Protein AF-A0A662Q4Y0-F1 (afdb_monomer_lite)

Structure (mmCIF, N/CA/C/O backbone):
data_AF-A0A662Q4Y0-F1
#
_entry.id   AF-A0A662Q4Y0-F1
#
loop_
_atom_site.group_PDB
_atom_site.id
_atom_site.type_symbol
_atom_site.label_atom_id
_atom_site.label_alt_id
_atom_site.label_comp_id
_atom_site.label_asym_id
_atom_site.label_entity_id
_atom_site.label_seq_id
_atom_site.pdbx_PDB_ins_code
_atom_site.Cartn_x
_atom_site.Cartn_y
_atom_site.Cartn_z
_atom_site.occupancy
_atom_site.B_iso_or_equiv
_atom_site.auth_seq_id
_atom_site.auth_comp_id
_atom_site.auth_asym_id
_atom_site.auth_atom_id
_atom_site.pdbx_PDB_model_num
ATOM 1 N N . MET A 1 1 ? 37.262 -2.215 -82.307 1.00 55.09 1 MET A N 1
ATOM 2 C CA . MET A 1 1 ? 38.470 -2.148 -81.457 1.00 55.09 1 MET A CA 1
ATOM 3 C C . MET A 1 1 ? 39.568 -1.369 -82.171 1.00 55.09 1 MET A C 1
ATOM 5 O O . MET A 1 1 ? 39.962 -0.341 -81.644 1.00 55.09 1 MET A O 1
ATOM 9 N N . GLU A 1 2 ? 39.926 -1.732 -83.408 1.00 60.62 2 GLU A N 1
ATOM 10 C CA . GLU A 1 2 ? 40.931 -1.011 -84.225 1.00 60.62 2 GLU A CA 1
ATOM 11 C C . GLU A 1 2 ? 40.629 0.486 -84.459 1.00 60.62 2 GLU A C 1
ATOM 13 O O . GLU A 1 2 ? 41.536 1.311 -84.485 1.00 60.62 2 GLU A O 1
ATOM 18 N N . GLU A 1 3 ? 39.354 0.879 -84.573 1.00 62.00 3 GLU A N 1
ATOM 19 C CA . GLU A 1 3 ? 38.948 2.287 -84.760 1.00 62.00 3 GLU A CA 1
ATOM 20 C C . GLU A 1 3 ? 39.256 3.203 -83.551 1.00 62.00 3 GLU A C 1
ATOM 22 O O . GLU A 1 3 ? 39.389 4.415 -83.734 1.00 62.00 3 GLU A O 1
ATOM 27 N N . LEU A 1 4 ? 39.361 2.657 -82.327 1.00 62.69 4 LEU A N 1
ATOM 28 C CA . LEU A 1 4 ? 39.691 3.427 -81.112 1.00 62.69 4 LEU A CA 1
ATOM 29 C C . LEU A 1 4 ? 41.205 3.608 -80.949 1.00 62.69 4 LEU A C 1
ATOM 31 O O . LEU A 1 4 ? 41.654 4.703 -80.611 1.00 62.69 4 LEU A O 1
ATOM 35 N N . GLU A 1 5 ? 41.977 2.560 -81.245 1.00 61.25 5 GLU A N 1
ATOM 36 C CA . GLU A 1 5 ? 43.444 2.599 -81.250 1.00 61.25 5 GLU A CA 1
ATOM 37 C C . GLU A 1 5 ? 43.961 3.541 -82.344 1.00 61.25 5 GLU A C 1
ATOM 39 O O . GLU A 1 5 ? 44.826 4.377 -82.090 1.00 61.25 5 GLU A O 1
ATOM 44 N N . ARG A 1 6 ? 43.348 3.516 -83.539 1.00 63.75 6 ARG A N 1
ATOM 45 C CA . ARG A 1 6 ? 43.714 4.397 -84.664 1.00 63.75 6 ARG A CA 1
ATOM 46 C C . ARG A 1 6 ? 43.511 5.887 -84.366 1.00 63.75 6 ARG A C 1
ATOM 48 O O . ARG A 1 6 ? 44.138 6.728 -85.004 1.00 63.75 6 ARG A O 1
ATOM 55 N N . LYS A 1 7 ? 42.628 6.231 -83.422 1.00 64.88 7 LYS A N 1
ATOM 56 C CA . LYS A 1 7 ? 42.346 7.622 -83.033 1.00 64.88 7 LYS A CA 1
ATOM 57 C C . LYS A 1 7 ? 43.223 8.122 -81.878 1.00 64.88 7 LYS A C 1
ATOM 59 O O . LYS A 1 7 ? 43.108 9.291 -81.532 1.00 64.88 7 LYS A O 1
ATOM 64 N N . ASN A 1 8 ? 44.099 7.282 -81.309 1.00 59.47 8 ASN A N 1
ATOM 65 C CA . ASN A 1 8 ? 44.998 7.623 -80.194 1.00 59.47 8 ASN A CA 1
ATOM 66 C C . ASN A 1 8 ? 44.282 8.217 -78.959 1.00 59.47 8 ASN A C 1
ATOM 68 O O . ASN A 1 8 ? 44.881 8.929 -78.158 1.00 59.47 8 ASN A O 1
ATOM 72 N N . LEU A 1 9 ? 42.976 7.959 -78.820 1.00 64.19 9 LEU A N 1
ATOM 73 C CA . LEU A 1 9 ? 42.139 8.589 -77.795 1.00 64.19 9 LEU A CA 1
ATOM 74 C C . LEU A 1 9 ? 42.240 7.876 -76.442 1.00 64.19 9 LEU A C 1
ATOM 76 O O . LEU A 1 9 ? 42.023 8.509 -75.413 1.00 64.19 9 LEU A O 1
ATOM 80 N N . LEU A 1 10 ? 42.546 6.575 -76.435 1.00 66.31 10 LEU A N 1
ATOM 81 C CA . LEU A 1 10 ? 42.554 5.723 -75.245 1.00 66.31 10 LEU A CA 1
ATOM 82 C C . LEU A 1 10 ? 43.587 4.600 -75.409 1.00 66.31 10 LEU A C 1
ATOM 84 O O . LEU A 1 10 ? 43.524 3.845 -76.377 1.00 66.31 10 LEU A O 1
ATOM 88 N N . ASP A 1 11 ? 44.496 4.458 -74.443 1.00 74.81 11 ASP A N 1
ATOM 89 C CA . ASP A 1 11 ? 45.396 3.305 -74.359 1.00 74.81 11 ASP A CA 1
ATOM 90 C C . ASP A 1 11 ? 44.680 2.148 -73.643 1.00 74.81 11 ASP A C 1
ATOM 92 O O . ASP A 1 11 ? 44.435 2.190 -72.432 1.00 74.81 11 ASP A O 1
ATOM 96 N N . LEU A 1 12 ? 44.314 1.109 -74.394 1.00 74.44 12 LEU A N 1
ATOM 97 C CA . LEU A 1 12 ? 43.586 -0.050 -73.872 1.00 74.44 12 LEU A CA 1
ATOM 98 C C . LEU A 1 12 ? 44.406 -0.848 -72.847 1.00 74.44 12 LEU A C 1
ATOM 100 O O . LEU A 1 12 ? 43.818 -1.416 -71.924 1.00 74.44 12 LEU A O 1
ATOM 104 N N . ASN A 1 13 ? 45.742 -0.833 -72.936 1.00 81.31 13 ASN A N 1
ATOM 105 C CA . ASN A 1 13 ? 46.601 -1.472 -71.936 1.00 81.31 13 ASN A CA 1
ATOM 106 C C . ASN A 1 13 ? 46.472 -0.762 -70.588 1.00 81.31 13 ASN A C 1
ATOM 108 O O . ASN A 1 13 ? 46.273 -1.407 -69.557 1.00 81.31 13 ASN A O 1
ATOM 112 N N . SER A 1 14 ? 46.498 0.574 -70.601 1.00 82.94 14 SER A N 1
ATOM 113 C CA . SER A 1 14 ? 46.288 1.386 -69.399 1.00 82.94 14 SER A CA 1
ATOM 114 C C . SER A 1 14 ? 44.902 1.156 -68.783 1.00 82.94 14 SER A C 1
ATOM 116 O O . SER A 1 14 ? 44.782 1.034 -67.564 1.00 82.94 14 SER A O 1
ATOM 118 N N . CYS A 1 15 ? 43.865 0.998 -69.614 1.00 83.81 15 CYS A N 1
ATOM 119 C CA . CYS A 1 15 ? 42.507 0.699 -69.164 1.00 83.81 15 CYS A CA 1
ATOM 120 C C . CYS A 1 15 ? 42.412 -0.699 -68.535 1.00 83.81 15 CYS A C 1
ATOM 122 O O . CYS A 1 15 ? 41.793 -0.855 -67.485 1.00 83.81 15 CYS A O 1
ATOM 124 N N . GLY A 1 16 ? 43.081 -1.699 -69.117 1.00 89.31 16 GLY A N 1
ATOM 125 C CA . GLY A 1 16 ? 43.166 -3.047 -68.553 1.00 89.31 16 GLY A CA 1
ATOM 126 C C . GLY A 1 16 ? 43.856 -3.065 -67.186 1.00 89.31 16 GLY A C 1
ATOM 127 O O . GLY A 1 16 ? 43.343 -3.663 -66.239 1.00 89.31 16 GLY A O 1
ATOM 128 N N . VAL A 1 17 ? 44.969 -2.338 -67.046 1.00 92.94 17 VAL A N 1
ATOM 129 C CA . VAL A 1 17 ? 45.680 -2.183 -65.765 1.00 92.94 17 VAL A CA 1
ATOM 130 C C . VAL A 1 17 ? 44.826 -1.421 -64.745 1.00 92.94 17 VAL A C 1
ATOM 132 O O . VAL A 1 17 ? 44.766 -1.806 -63.574 1.00 92.94 17 VAL A O 1
ATOM 135 N N . ALA A 1 18 ? 44.117 -0.375 -65.172 1.00 93.62 18 ALA A N 1
ATOM 136 C CA . ALA A 1 18 ? 43.203 0.385 -64.321 1.00 93.62 18 ALA A CA 1
ATOM 137 C C . ALA A 1 18 ? 42.019 -0.474 -63.845 1.00 93.62 18 ALA A C 1
ATOM 139 O O . ALA A 1 18 ? 41.689 -0.478 -62.660 1.00 93.62 18 ALA A O 1
ATOM 140 N N . ALA A 1 19 ? 41.417 -1.265 -64.734 1.00 94.25 19 ALA A N 1
ATOM 141 C CA . ALA A 1 19 ? 40.319 -2.163 -64.392 1.00 94.25 19 ALA A CA 1
ATOM 142 C C . ALA A 1 19 ? 40.777 -3.275 -63.435 1.00 94.25 19 ALA A C 1
ATOM 144 O O . ALA A 1 19 ? 40.117 -3.543 -62.429 1.00 94.25 19 ALA A O 1
ATOM 145 N N . TYR A 1 20 ? 41.941 -3.879 -63.697 1.00 95.56 20 TYR A N 1
ATOM 146 C CA . TYR A 1 20 ? 42.515 -4.915 -62.840 1.00 95.56 20 TYR A CA 1
ATOM 147 C C . TYR A 1 20 ? 42.890 -4.384 -61.449 1.00 95.56 20 TYR A C 1
ATOM 149 O O . TYR A 1 20 ? 42.600 -5.024 -60.432 1.00 95.56 20 TYR A O 1
ATOM 157 N N . SER A 1 21 ? 43.488 -3.192 -61.376 1.00 96.12 21 SER A N 1
ATOM 158 C CA . SER A 1 21 ? 43.821 -2.552 -60.098 1.00 96.12 21 SER A CA 1
ATOM 159 C C . SER A 1 21 ? 42.567 -2.158 -59.317 1.00 96.12 21 SER A C 1
ATOM 161 O O . SER A 1 21 ? 42.492 -2.448 -58.122 1.00 96.12 21 SER A O 1
ATOM 163 N N . ALA A 1 22 ? 41.543 -1.608 -59.976 1.00 96.50 22 ALA A N 1
ATOM 164 C CA . ALA A 1 22 ? 40.263 -1.294 -59.343 1.00 96.50 22 ALA A CA 1
ATOM 165 C C . ALA A 1 22 ? 39.581 -2.547 -58.766 1.00 96.50 22 ALA A C 1
ATOM 167 O O . ALA A 1 22 ? 39.182 -2.548 -57.599 1.00 96.50 22 ALA A O 1
ATOM 168 N N . ALA A 1 23 ? 39.516 -3.639 -59.538 1.00 97.12 23 ALA A N 1
ATOM 169 C CA . ALA A 1 23 ? 38.959 -4.912 -59.080 1.00 97.12 23 ALA A CA 1
ATOM 170 C C . ALA A 1 23 ? 39.748 -5.493 -57.893 1.00 97.12 23 ALA A C 1
ATOM 172 O O . ALA A 1 23 ? 39.162 -5.961 -56.913 1.00 97.12 23 ALA A O 1
ATOM 173 N N . THR A 1 24 ? 41.080 -5.406 -57.940 1.00 97.19 24 THR A N 1
ATOM 174 C CA . THR A 1 24 ? 41.962 -5.885 -56.867 1.00 97.19 24 THR A CA 1
ATOM 175 C C . THR A 1 24 ? 41.757 -5.096 -55.575 1.00 97.19 24 THR A C 1
ATOM 177 O O . THR A 1 24 ? 41.572 -5.695 -54.514 1.00 97.19 24 THR A O 1
ATO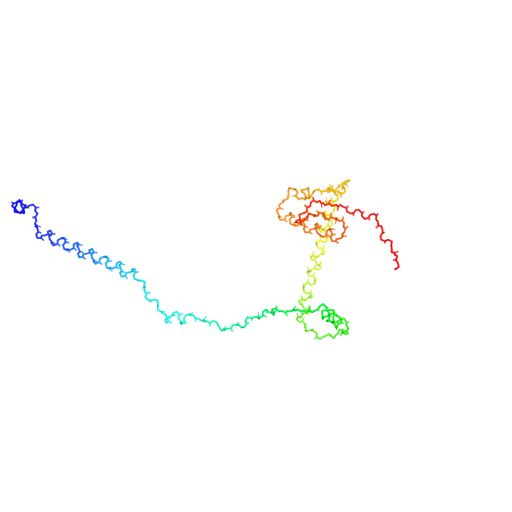M 180 N N . ILE A 1 25 ? 41.725 -3.762 -55.652 1.00 96.75 25 ILE A N 1
ATOM 181 C CA . ILE A 1 25 ? 41.485 -2.889 -54.493 1.00 96.75 25 ILE A CA 1
ATOM 182 C C . ILE A 1 25 ? 40.096 -3.154 -53.904 1.00 96.75 25 ILE A C 1
ATOM 184 O O . ILE A 1 25 ? 39.947 -3.241 -52.683 1.00 96.75 25 ILE A O 1
ATOM 188 N N . HIS A 1 26 ? 39.083 -3.318 -54.755 1.00 96.12 26 HIS A N 1
ATOM 189 C CA . HIS A 1 26 ? 37.726 -3.618 -54.312 1.00 96.12 26 HIS A CA 1
ATOM 190 C C . HIS A 1 26 ? 37.654 -4.956 -53.560 1.00 96.12 26 HIS A C 1
ATOM 192 O O . HIS A 1 26 ? 37.079 -5.026 -52.469 1.00 96.12 26 HIS A O 1
ATOM 198 N N . ARG A 1 27 ? 38.299 -6.011 -54.080 1.00 96.31 27 ARG A N 1
ATOM 199 C CA . ARG A 1 27 ? 38.404 -7.307 -53.388 1.00 96.31 27 ARG A CA 1
ATOM 200 C C . ARG A 1 27 ? 39.099 -7.168 -52.032 1.00 96.31 27 ARG A C 1
ATOM 202 O O . ARG A 1 27 ? 38.593 -7.667 -51.034 1.00 96.31 27 ARG A O 1
ATOM 209 N N . MET A 1 28 ? 40.219 -6.448 -51.969 1.00 96.19 28 MET A N 1
ATOM 210 C CA . MET A 1 28 ? 40.949 -6.241 -50.712 1.00 96.19 28 MET A CA 1
ATOM 211 C C . MET A 1 28 ? 40.100 -5.513 -49.662 1.00 96.19 28 MET A C 1
ATOM 213 O O . MET A 1 28 ? 40.059 -5.936 -48.508 1.00 96.19 28 MET A O 1
ATOM 217 N N . LYS A 1 29 ? 39.387 -4.445 -50.051 1.00 94.62 29 LYS A N 1
ATOM 218 C CA . LYS A 1 29 ? 38.508 -3.706 -49.130 1.00 94.62 29 LYS A CA 1
ATOM 219 C C . LYS A 1 29 ? 37.363 -4.575 -48.611 1.00 94.62 29 LYS A C 1
ATOM 221 O O . LYS A 1 29 ? 37.093 -4.572 -47.414 1.00 94.62 29 LYS A O 1
ATOM 226 N N . THR A 1 30 ? 36.717 -5.332 -49.493 1.00 95.56 30 THR A N 1
ATOM 227 C CA . THR A 1 30 ? 35.585 -6.195 -49.119 1.00 95.56 30 THR A CA 1
ATOM 228 C C . THR A 1 30 ? 36.015 -7.377 -48.245 1.00 95.56 30 THR A C 1
ATOM 230 O O . THR A 1 30 ? 35.334 -7.685 -47.271 1.00 95.56 30 THR A O 1
ATOM 233 N N . GLU A 1 31 ? 37.182 -7.979 -48.494 1.00 92.81 31 GLU A N 1
ATOM 234 C CA . GLU A 1 31 ? 37.734 -9.032 -47.629 1.00 92.81 31 GLU A CA 1
ATOM 235 C C . GLU A 1 31 ? 38.105 -8.529 -46.230 1.00 92.81 31 GLU A C 1
ATOM 237 O O . GLU A 1 31 ? 37.934 -9.261 -45.254 1.00 92.81 31 GLU A O 1
ATOM 242 N N . LEU A 1 32 ? 38.616 -7.300 -46.110 1.00 87.19 32 LEU A N 1
ATOM 243 C CA . LEU A 1 32 ? 38.912 -6.697 -44.809 1.00 87.19 32 LEU A CA 1
ATOM 244 C C . LEU A 1 32 ? 37.637 -6.445 -44.001 1.00 87.19 32 LEU A C 1
ATOM 246 O O . LEU A 1 32 ? 37.606 -6.780 -42.818 1.00 87.19 32 LEU A O 1
ATOM 250 N N . LEU A 1 33 ? 36.583 -5.929 -44.642 1.00 86.94 33 LEU A N 1
ATOM 251 C CA . LEU A 1 33 ? 35.273 -5.764 -44.005 1.00 86.94 33 LEU A CA 1
ATOM 252 C C . LEU A 1 33 ? 34.706 -7.113 -43.550 1.00 86.94 33 LEU A C 1
ATOM 254 O O . LEU A 1 33 ? 34.299 -7.248 -42.401 1.00 86.94 33 LEU A O 1
ATOM 258 N N . LEU A 1 34 ? 34.781 -8.140 -44.401 1.00 84.94 34 LEU A N 1
ATOM 259 C CA . LEU A 1 34 ? 34.315 -9.483 -44.057 1.00 84.94 34 LEU A CA 1
ATOM 260 C C . LEU A 1 34 ? 35.108 -10.102 -42.895 1.00 84.94 34 LEU A C 1
ATOM 262 O O . LEU A 1 34 ? 34.544 -10.813 -42.071 1.00 84.94 34 LEU A O 1
ATOM 266 N N . LYS A 1 35 ? 36.422 -9.861 -42.809 1.00 84.81 35 LYS A N 1
ATOM 267 C CA . LYS A 1 35 ? 37.248 -10.328 -41.680 1.00 84.81 35 LYS A CA 1
ATOM 268 C C . LYS A 1 35 ? 36.938 -9.582 -40.383 1.00 84.81 35 LYS A C 1
ATOM 270 O O . LYS A 1 35 ? 37.025 -10.202 -39.329 1.00 84.81 35 LYS A O 1
ATOM 275 N N . ALA A 1 36 ? 36.604 -8.295 -40.456 1.00 79.81 36 ALA A N 1
ATOM 276 C CA . ALA A 1 36 ? 36.206 -7.500 -39.297 1.00 79.81 36 ALA A CA 1
ATOM 277 C C . ALA A 1 36 ? 34.828 -7.906 -38.750 1.00 79.81 36 ALA A C 1
ATOM 279 O O . ALA A 1 36 ? 34.627 -7.852 -37.541 1.00 79.81 36 ALA A O 1
ATOM 280 N N . ASP A 1 37 ? 33.923 -8.355 -39.623 1.00 78.31 37 ASP A N 1
ATOM 281 C CA . ASP A 1 37 ? 32.579 -8.819 -39.253 1.00 78.31 37 ASP A CA 1
ATOM 282 C C . ASP A 1 37 ? 32.562 -10.248 -38.682 1.00 78.31 37 ASP A C 1
ATOM 284 O O . ASP A 1 37 ? 31.577 -10.691 -38.095 1.00 78.31 37 ASP A O 1
ATOM 288 N N . LYS A 1 38 ? 33.669 -10.998 -38.802 1.00 78.12 38 LYS A N 1
ATOM 289 C CA . LYS A 1 38 ? 33.783 -12.293 -38.123 1.00 78.12 38 LYS A CA 1
ATOM 290 C C . LYS A 1 38 ? 33.792 -12.053 -36.611 1.00 78.12 38 LYS A C 1
ATOM 292 O O . LYS A 1 38 ? 34.740 -11.435 -36.115 1.00 78.12 38 LYS A O 1
ATOM 297 N N . PRO A 1 39 ? 32.806 -12.575 -35.856 1.00 70.62 39 PRO A N 1
ATOM 298 C CA . PRO A 1 39 ? 32.831 -12.469 -34.409 1.00 70.62 39 PRO A CA 1
ATOM 299 C C . PRO A 1 39 ? 34.109 -13.141 -33.913 1.00 70.62 39 PRO A C 1
ATOM 301 O O . PRO A 1 39 ? 34.382 -14.303 -34.234 1.00 70.62 39 PRO A O 1
ATOM 304 N N . LYS A 1 40 ? 34.934 -12.390 -33.174 1.00 71.31 40 LYS A N 1
ATOM 305 C CA . LYS A 1 40 ? 36.139 -12.951 -32.558 1.00 71.31 40 LYS A CA 1
ATOM 306 C C . LYS A 1 40 ? 35.701 -14.142 -31.703 1.00 71.31 40 LYS A C 1
ATOM 308 O O . LYS A 1 40 ? 34.735 -13.990 -30.950 1.00 71.31 40 LYS A O 1
ATOM 313 N N . PRO A 1 41 ? 36.364 -15.308 -31.810 1.00 67.88 41 PRO A N 1
ATOM 314 C CA . PRO A 1 41 ? 36.066 -16.416 -30.923 1.00 67.88 41 PRO A CA 1
ATOM 315 C C . PRO A 1 41 ? 36.256 -15.905 -29.500 1.00 67.88 41 PRO A C 1
ATOM 317 O O . PRO A 1 41 ? 37.331 -15.434 -29.129 1.00 67.88 41 PRO A O 1
ATOM 320 N N . VAL A 1 42 ? 35.160 -15.897 -28.750 1.00 63.66 42 VAL A N 1
ATOM 321 C CA . VAL A 1 42 ? 35.170 -15.460 -27.365 1.00 63.66 42 VAL A CA 1
ATOM 322 C C . VAL A 1 42 ? 36.056 -16.442 -26.614 1.00 63.66 42 VAL A C 1
ATOM 324 O O . VAL A 1 42 ? 35.796 -17.646 -26.632 1.00 63.66 42 VAL A O 1
ATOM 327 N N . ASP A 1 43 ? 37.125 -15.925 -26.020 1.00 68.19 43 ASP A N 1
ATOM 328 C CA . ASP A 1 43 ? 38.120 -16.699 -25.291 1.00 68.19 43 ASP A CA 1
ATOM 329 C C . ASP A 1 43 ? 37.461 -17.276 -24.029 1.00 68.19 43 ASP A C 1
ATOM 331 O O . ASP A 1 43 ? 37.351 -16.621 -22.989 1.00 68.19 43 ASP A O 1
ATOM 335 N N . ARG A 1 44 ? 36.884 -18.477 -24.166 1.00 62.69 44 ARG A N 1
ATOM 336 C CA . ARG A 1 44 ? 36.075 -19.125 -23.121 1.00 62.69 44 ARG A CA 1
ATOM 337 C C . ARG A 1 44 ? 36.889 -19.381 -21.855 1.00 62.69 44 ARG A C 1
ATOM 339 O O . ARG A 1 44 ? 36.295 -19.482 -20.786 1.00 62.69 44 ARG A O 1
ATOM 346 N N . GLU A 1 45 ? 38.211 -19.470 -21.974 1.00 64.00 45 GLU A N 1
ATOM 347 C CA . GLU A 1 45 ? 39.136 -19.641 -20.853 1.00 64.00 45 GLU A CA 1
ATOM 348 C C . GLU A 1 45 ? 39.175 -18.375 -19.987 1.00 64.00 45 GLU A C 1
ATOM 350 O O . GLU A 1 45 ? 38.893 -18.454 -18.794 1.00 64.00 45 GLU A O 1
ATOM 355 N N . LYS A 1 46 ? 39.318 -17.187 -20.592 1.00 62.16 46 LYS A N 1
ATOM 356 C CA . LYS A 1 46 ? 39.253 -15.904 -19.862 1.00 62.16 46 LYS A CA 1
ATOM 357 C C . LYS A 1 46 ? 37.905 -15.647 -19.197 1.00 62.16 46 LYS A C 1
ATOM 359 O O . LYS A 1 46 ? 37.848 -15.073 -18.115 1.00 62.16 46 LYS A O 1
ATOM 364 N N . ILE A 1 47 ? 36.804 -16.065 -19.826 1.00 60.84 47 ILE A N 1
ATOM 365 C CA . ILE A 1 47 ? 35.468 -15.919 -19.225 1.00 60.84 47 ILE A CA 1
ATOM 366 C C . ILE A 1 47 ? 35.297 -16.843 -18.016 1.00 60.84 47 ILE A C 1
ATOM 368 O O . ILE A 1 47 ? 34.655 -16.455 -17.043 1.00 60.84 47 ILE A O 1
ATOM 372 N N . ARG A 1 48 ? 35.882 -18.046 -18.048 1.00 61.59 48 ARG A N 1
ATOM 373 C CA . ARG A 1 48 ? 35.871 -18.959 -16.897 1.00 61.59 48 ARG A CA 1
ATOM 374 C C . ARG A 1 48 ? 36.713 -18.434 -15.738 1.00 61.59 48 ARG A C 1
ATOM 376 O O . ARG A 1 48 ? 36.291 -18.589 -14.602 1.00 61.59 48 ARG A O 1
ATOM 383 N N . GLU A 1 49 ? 37.841 -17.787 -16.020 1.00 63.53 49 GLU A N 1
ATOM 384 C CA . GLU A 1 49 ? 38.683 -17.151 -14.995 1.00 63.53 49 GLU A CA 1
ATOM 385 C C . GLU A 1 49 ? 38.000 -15.943 -14.327 1.00 63.53 49 GLU A C 1
ATOM 387 O O . GLU A 1 49 ? 38.231 -15.679 -13.150 1.00 63.53 49 GLU A O 1
ATOM 392 N N . LEU A 1 50 ? 37.133 -15.226 -15.054 1.00 62.91 50 LEU A N 1
ATOM 393 C CA . LEU A 1 50 ? 36.400 -14.053 -14.553 1.00 62.91 50 LEU A CA 1
ATOM 394 C C . LEU A 1 50 ? 35.044 -14.385 -13.909 1.00 62.91 50 LEU A C 1
ATOM 396 O O . LEU A 1 50 ? 34.500 -13.558 -13.176 1.00 62.91 50 LEU A O 1
ATOM 400 N N . MET A 1 51 ? 34.479 -15.569 -14.160 1.00 61.97 51 MET A N 1
ATOM 401 C CA . MET A 1 51 ? 33.262 -16.024 -13.485 1.00 61.97 51 MET A CA 1
ATOM 402 C C . MET A 1 51 ? 33.608 -16.715 -12.166 1.00 61.97 51 MET A C 1
ATOM 404 O O . MET A 1 51 ? 33.735 -17.936 -12.095 1.00 61.97 51 MET A O 1
ATOM 408 N N . ILE A 1 52 ? 33.679 -15.929 -11.092 1.00 71.62 52 ILE A N 1
ATOM 409 C CA . ILE A 1 52 ? 33.510 -16.454 -9.735 1.00 71.62 52 ILE A CA 1
ATOM 410 C C . ILE A 1 52 ? 32.057 -16.917 -9.620 1.00 71.62 52 ILE A C 1
ATOM 412 O O . ILE A 1 52 ? 31.141 -16.118 -9.432 1.00 71.62 52 ILE A O 1
ATOM 416 N N . VAL A 1 53 ? 31.838 -18.218 -9.800 1.00 72.06 53 VAL A N 1
ATOM 417 C CA . VAL A 1 53 ? 30.559 -18.848 -9.471 1.00 72.06 53 VAL A CA 1
ATOM 418 C C . VAL A 1 53 ? 30.492 -18.909 -7.943 1.00 72.06 53 VAL A C 1
ATOM 420 O O . VAL A 1 53 ? 31.364 -19.543 -7.341 1.00 72.06 53 VAL A O 1
ATOM 423 N N . PRO A 1 54 ? 29.528 -18.232 -7.291 1.00 76.19 54 PRO A N 1
ATOM 424 C CA . PRO A 1 54 ? 29.398 -18.313 -5.845 1.00 76.19 54 PRO A CA 1
ATOM 425 C C . PRO A 1 54 ? 29.106 -19.763 -5.430 1.00 76.19 54 PRO A C 1
ATOM 427 O O . PRO A 1 54 ? 28.483 -20.507 -6.197 1.00 76.19 54 PRO A O 1
ATOM 430 N N . PRO A 1 55 ? 29.555 -20.187 -4.236 1.00 80.50 55 PRO A N 1
ATOM 431 C CA . PRO A 1 55 ? 29.206 -21.501 -3.718 1.00 80.50 55 PRO A CA 1
ATOM 432 C C . PRO A 1 55 ? 27.677 -21.639 -3.659 1.00 80.50 55 PRO A C 1
ATOM 434 O O . PRO A 1 55 ? 26.988 -20.636 -3.440 1.00 80.50 55 PRO A O 1
ATOM 437 N N . PRO A 1 56 ? 27.136 -22.851 -3.869 1.00 78.75 56 PRO A N 1
ATOM 438 C CA . PRO A 1 56 ? 25.708 -23.085 -3.732 1.00 78.75 56 PRO A CA 1
ATOM 439 C C . PRO A 1 56 ? 25.268 -22.632 -2.338 1.00 78.75 56 PRO A C 1
ATOM 441 O O . PRO A 1 56 ? 25.771 -23.115 -1.326 1.00 78.75 56 PRO A O 1
ATOM 444 N N . VAL A 1 57 ? 24.378 -21.642 -2.306 1.00 75.62 57 VAL A N 1
ATOM 445 C CA . VAL A 1 57 ? 23.707 -21.207 -1.085 1.00 75.62 57 VAL A CA 1
ATOM 446 C C . VAL A 1 57 ? 22.506 -22.119 -0.920 1.00 75.62 57 VAL A C 1
ATOM 448 O O . VAL A 1 57 ? 21.678 -22.205 -1.830 1.00 75.62 57 VAL A O 1
ATOM 451 N N . ASP A 1 58 ? 22.412 -22.788 0.225 1.00 77.25 58 ASP A N 1
ATOM 452 C CA . ASP A 1 58 ? 21.186 -23.473 0.612 1.00 77.25 58 ASP A CA 1
ATOM 453 C C . ASP A 1 58 ? 20.099 -22.412 0.772 1.00 77.25 58 ASP A C 1
ATOM 455 O O . ASP A 1 58 ? 20.066 -21.642 1.735 1.00 77.25 58 ASP A O 1
ATOM 459 N N . LEU A 1 59 ? 19.239 -22.315 -0.241 1.00 74.19 59 LEU A N 1
ATOM 460 C CA . LEU A 1 59 ? 18.043 -21.498 -0.159 1.00 74.19 59 LEU A CA 1
ATOM 461 C C . LEU A 1 59 ? 17.190 -22.070 0.975 1.00 74.19 59 LEU A C 1
ATOM 463 O O . LEU A 1 59 ? 17.017 -23.292 1.024 1.00 74.19 59 LEU A O 1
ATOM 467 N N . PRO A 1 60 ? 16.646 -21.230 1.871 1.00 76.56 60 PRO A N 1
ATOM 468 C CA . PRO A 1 60 ? 15.705 -21.709 2.864 1.00 76.56 60 PRO A CA 1
ATOM 469 C C . PRO A 1 60 ? 14.563 -22.397 2.118 1.00 76.56 60 PRO A C 1
ATOM 471 O O . PRO A 1 60 ? 13.825 -21.766 1.359 1.00 76.56 60 PRO A O 1
ATOM 474 N N . CYS A 1 61 ? 14.469 -23.714 2.279 1.00 65.12 61 CYS A N 1
ATOM 475 C CA . CYS A 1 61 ? 13.362 -24.483 1.753 1.00 65.12 61 CYS A CA 1
ATOM 476 C C . CYS A 1 61 ? 12.097 -23.939 2.410 1.00 65.12 61 CYS A C 1
ATOM 478 O O . CYS A 1 61 ? 11.959 -23.966 3.633 1.00 65.12 61 CYS A O 1
ATOM 480 N N . MET A 1 62 ? 11.185 -23.400 1.600 1.00 66.69 62 MET A N 1
ATOM 481 C CA . MET A 1 62 ? 9.856 -23.067 2.088 1.00 66.69 62 MET A CA 1
ATOM 482 C C . MET A 1 62 ? 9.241 -24.393 2.556 1.00 66.69 62 MET A C 1
ATOM 484 O O . MET A 1 62 ? 9.131 -25.305 1.734 1.00 66.69 62 MET A O 1
ATOM 488 N N . PRO A 1 63 ? 8.900 -24.573 3.845 1.00 62.28 63 PRO A N 1
ATOM 489 C CA . PRO A 1 63 ? 8.248 -25.794 4.282 1.00 62.28 63 PRO A CA 1
ATOM 490 C C . PRO A 1 63 ? 6.881 -25.824 3.605 1.00 62.28 63 PRO A C 1
ATOM 492 O O . PRO A 1 63 ? 5.977 -25.085 3.987 1.00 62.28 63 PRO A O 1
ATOM 495 N N . GLU A 1 64 ? 6.748 -26.648 2.566 1.00 59.91 64 GLU A N 1
ATOM 496 C CA . GLU A 1 64 ? 5.566 -26.682 1.696 1.00 59.91 64 GLU A CA 1
ATOM 497 C C . GLU A 1 64 ? 4.274 -27.013 2.459 1.00 59.91 64 GLU A C 1
ATOM 499 O O . GLU A 1 64 ? 3.187 -26.803 1.936 1.00 59.91 64 GLU A O 1
ATOM 504 N N . PHE A 1 65 ? 4.363 -27.456 3.717 1.00 57.34 65 PHE A N 1
ATOM 505 C CA . PHE A 1 65 ? 3.212 -27.788 4.545 1.00 57.34 65 PHE A CA 1
ATOM 506 C C . PHE A 1 65 ? 3.487 -27.567 6.041 1.00 57.34 65 PHE A C 1
ATOM 508 O O . PHE A 1 65 ? 3.658 -28.519 6.798 1.00 57.34 65 PHE A O 1
ATOM 515 N N . MET A 1 66 ? 3.446 -26.317 6.514 1.00 58.53 66 MET A N 1
ATOM 516 C CA . MET A 1 66 ? 3.054 -26.066 7.910 1.00 58.53 66 MET A CA 1
ATOM 517 C C . MET A 1 66 ? 1.528 -26.161 8.019 1.00 58.53 66 MET A C 1
ATOM 519 O O . MET A 1 66 ? 0.833 -25.157 8.149 1.00 58.53 66 MET A O 1
ATOM 523 N N . ILE A 1 67 ? 0.989 -27.382 7.949 1.00 59.34 67 ILE A N 1
ATOM 524 C CA . ILE A 1 67 ? -0.395 -27.642 8.364 1.00 59.34 67 ILE A CA 1
ATOM 525 C C . ILE A 1 67 ? -0.374 -27.761 9.886 1.00 59.34 67 ILE A C 1
ATOM 527 O O . ILE A 1 67 ? -0.495 -28.847 10.443 1.00 59.34 67 ILE A O 1
ATOM 531 N N . THR A 1 68 ? -0.138 -26.651 10.580 1.00 64.06 68 THR A N 1
ATOM 532 C CA . THR A 1 68 ? -0.349 -26.632 12.025 1.00 64.06 68 THR A CA 1
ATOM 533 C C . THR A 1 68 ? -1.846 -26.781 12.243 1.00 64.06 68 THR A C 1
ATOM 535 O O . THR A 1 68 ? -2.644 -25.969 11.769 1.00 64.06 68 THR A O 1
ATOM 538 N N . THR A 1 69 ? -2.257 -27.854 12.907 1.00 76.06 69 THR A N 1
ATOM 539 C CA . THR A 1 69 ? -3.673 -28.046 13.220 1.00 76.06 69 THR A CA 1
ATOM 540 C C . THR A 1 69 ? -4.118 -26.958 14.204 1.00 76.06 69 THR A C 1
ATOM 542 O O . THR A 1 69 ? -3.334 -26.516 15.046 1.00 76.06 69 THR A O 1
ATOM 545 N N . ILE A 1 70 ? -5.385 -26.523 14.149 1.00 74.62 70 ILE A N 1
ATOM 546 C CA . ILE A 1 70 ? -5.922 -25.511 15.090 1.00 74.62 70 ILE A CA 1
ATOM 547 C C . ILE A 1 70 ? -5.621 -25.897 16.550 1.00 74.62 70 ILE A C 1
ATOM 549 O O . ILE A 1 70 ? -5.358 -25.049 17.400 1.00 74.62 70 ILE A O 1
ATOM 553 N N . ASN A 1 71 ? -5.627 -27.202 16.826 1.00 76.94 71 ASN A N 1
ATOM 554 C CA . ASN A 1 71 ? -5.377 -27.752 18.143 1.00 76.94 71 ASN A CA 1
ATOM 555 C C . ASN A 1 71 ? -3.912 -27.587 18.572 1.00 76.94 71 ASN A C 1
ATOM 557 O O . ASN A 1 71 ? -3.667 -27.225 19.717 1.00 76.94 71 ASN A O 1
ATOM 561 N N . GLU A 1 72 ? -2.949 -27.775 17.667 1.00 79.75 72 GLU A N 1
ATOM 562 C CA . GLU A 1 72 ? -1.531 -27.507 17.942 1.00 79.75 72 GLU A CA 1
ATOM 563 C C . GLU A 1 72 ? -1.276 -26.021 18.205 1.00 79.75 72 GLU A C 1
ATOM 565 O O . GLU A 1 72 ? -0.520 -25.692 19.117 1.00 79.75 72 GLU A O 1
ATOM 570 N N . LEU A 1 73 ? -1.957 -25.118 17.489 1.00 79.19 73 LEU A N 1
ATOM 571 C CA . LEU A 1 73 ? -1.843 -23.676 17.731 1.00 79.19 73 LEU A CA 1
ATOM 572 C C . LEU A 1 73 ? -2.378 -23.299 19.122 1.00 79.19 73 LEU A C 1
ATOM 574 O O . LEU A 1 73 ? -1.724 -22.590 19.889 1.00 79.19 73 LEU A O 1
ATOM 578 N N . VAL A 1 74 ? -3.552 -23.827 19.480 1.00 81.69 74 VAL A N 1
ATOM 579 C CA . VAL A 1 74 ? -4.166 -23.621 20.800 1.00 81.69 74 VAL A CA 1
ATOM 580 C C . VAL A 1 74 ? -3.310 -24.237 21.907 1.00 81.69 74 VAL A C 1
ATOM 582 O O . VAL A 1 74 ? -3.163 -23.649 22.979 1.00 81.69 74 VAL A O 1
ATOM 585 N N . GLN A 1 75 ? -2.714 -25.402 21.664 1.00 83.12 75 GLN A N 1
ATOM 586 C CA . GLN A 1 75 ? -1.851 -26.077 22.626 1.00 83.12 75 GLN A CA 1
ATOM 587 C C . GLN A 1 75 ? -0.519 -25.339 22.806 1.00 83.12 75 GLN A C 1
ATOM 589 O O . GLN A 1 75 ? -0.064 -25.191 23.940 1.00 83.12 75 GLN A O 1
ATOM 594 N N . ALA A 1 76 ? 0.057 -24.798 21.730 1.00 80.25 76 ALA A N 1
ATOM 595 C CA . ALA A 1 76 ? 1.237 -23.944 21.781 1.00 80.25 76 ALA A CA 1
ATOM 596 C C . ALA A 1 76 ? 0.956 -22.662 22.577 1.00 80.25 76 ALA A C 1
ATOM 598 O O . ALA A 1 76 ? 1.681 -22.378 23.529 1.00 80.25 76 ALA A O 1
ATOM 599 N N . LEU A 1 77 ? -0.143 -21.955 22.287 1.00 78.69 77 LEU A N 1
ATOM 600 C CA . LEU A 1 77 ? -0.564 -20.764 23.036 1.00 78.69 77 LEU A CA 1
ATOM 601 C C . LEU A 1 77 ? -0.773 -21.067 24.520 1.00 78.69 77 LEU A C 1
ATOM 603 O O . LEU A 1 77 ? -0.213 -20.385 25.376 1.00 78.69 77 LEU A O 1
ATOM 607 N N . ARG A 1 78 ? -1.502 -22.139 24.848 1.00 81.50 78 ARG A N 1
ATOM 608 C CA . ARG A 1 78 ? -1.668 -22.580 26.242 1.00 81.50 78 ARG A CA 1
ATOM 609 C C . ARG A 1 78 ? -0.329 -22.900 26.895 1.00 81.50 78 ARG A C 1
ATOM 611 O O . ARG A 1 78 ? -0.117 -22.522 28.040 1.00 81.50 78 ARG A O 1
ATOM 618 N N . SER A 1 79 ? 0.593 -23.542 26.181 1.00 78.88 79 SER A N 1
ATOM 619 C CA . SER A 1 79 ? 1.924 -23.850 26.714 1.00 78.88 79 SER A CA 1
ATOM 620 C C . SER A 1 79 ? 2.773 -22.601 26.972 1.00 78.88 79 SER A C 1
ATOM 622 O O . SER A 1 79 ? 3.602 -22.617 27.877 1.00 78.88 79 SER A O 1
ATOM 624 N N . ILE A 1 80 ? 2.557 -21.522 26.215 1.00 77.94 80 ILE A N 1
ATOM 625 C CA . ILE A 1 80 ? 3.219 -20.228 26.409 1.00 77.94 80 ILE A CA 1
ATOM 626 C C . ILE A 1 80 ? 2.623 -19.524 27.631 1.00 77.94 80 ILE A C 1
ATOM 628 O O . ILE A 1 80 ? 3.375 -19.123 28.510 1.00 77.94 80 ILE A O 1
ATOM 632 N N . PHE A 1 81 ? 1.293 -19.467 27.750 1.00 71.88 81 PHE A N 1
ATOM 633 C CA . PHE A 1 81 ? 0.623 -18.857 28.906 1.00 71.88 81 PHE A CA 1
ATOM 634 C C . PHE A 1 81 ? 0.838 -19.624 30.219 1.00 71.88 81 PHE A C 1
ATOM 636 O O . PHE A 1 81 ? 0.849 -19.024 31.289 1.00 71.88 81 PHE A O 1
ATOM 643 N N . MET A 1 82 ? 1.002 -20.950 30.159 1.00 72.19 82 MET A N 1
ATOM 644 C CA . MET A 1 82 ? 1.259 -21.782 31.340 1.00 72.19 82 MET A CA 1
ATOM 645 C C . MET A 1 82 ? 2.742 -21.884 31.704 1.00 72.19 82 MET A C 1
ATOM 647 O O . MET A 1 82 ? 3.068 -22.377 32.786 1.00 72.19 82 MET A O 1
ATOM 651 N N . LYS A 1 83 ? 3.657 -21.435 30.835 1.00 64.00 83 LYS A N 1
ATOM 652 C CA . LYS A 1 83 ? 5.059 -21.283 31.218 1.00 64.00 83 LYS A CA 1
ATOM 653 C C . LYS A 1 83 ? 5.159 -20.041 32.110 1.00 64.00 83 LYS A C 1
ATOM 655 O O . LYS A 1 83 ? 4.887 -18.945 31.630 1.00 64.00 83 LYS A O 1
ATOM 660 N N . PRO A 1 84 ? 5.571 -20.166 33.387 1.00 54.66 84 PRO A N 1
ATOM 661 C CA . PRO A 1 84 ? 5.949 -18.988 34.157 1.00 54.66 84 PRO A CA 1
ATOM 662 C C . PRO A 1 84 ? 7.089 -18.311 33.399 1.00 54.66 84 PRO A C 1
ATOM 664 O O . PRO A 1 84 ? 7.979 -19.025 32.929 1.00 54.66 84 PRO A O 1
ATOM 667 N N . GLU A 1 85 ? 7.049 -16.985 33.250 1.00 57.75 85 GLU A N 1
ATOM 668 C CA . GLU A 1 85 ? 8.070 -16.196 32.555 1.00 57.75 85 GLU A CA 1
ATOM 669 C C . GLU A 1 85 ? 9.480 -16.559 33.049 1.00 57.75 85 GLU A C 1
ATOM 671 O O . GLU A 1 85 ? 10.030 -15.971 33.982 1.00 57.75 85 GLU A O 1
ATOM 676 N N . LYS A 1 86 ? 10.110 -17.554 32.423 1.00 52.16 86 LYS A N 1
ATOM 677 C CA . LYS A 1 86 ? 11.537 -17.769 32.576 1.00 52.16 86 LYS A CA 1
ATOM 678 C C . LYS A 1 86 ? 12.174 -16.685 31.730 1.00 52.16 86 LYS A C 1
ATOM 680 O O . LYS A 1 86 ? 12.168 -16.771 30.506 1.00 52.16 86 LYS A O 1
ATOM 685 N N . LYS A 1 87 ? 12.689 -15.664 32.417 1.00 52.25 87 LYS A N 1
ATOM 686 C CA . LYS A 1 87 ? 13.512 -14.543 31.933 1.00 52.25 87 LYS A CA 1
ATOM 687 C C . LYS A 1 87 ? 14.813 -14.982 31.223 1.00 52.25 87 LYS A C 1
ATOM 689 O O . LYS A 1 87 ? 15.863 -14.415 31.477 1.00 52.25 87 LYS A O 1
ATOM 694 N N . ASN A 1 88 ? 14.759 -15.975 30.339 1.00 48.06 88 ASN A N 1
ATOM 695 C CA . ASN A 1 88 ? 15.909 -16.510 29.609 1.00 48.06 88 ASN A CA 1
ATOM 696 C C . ASN A 1 88 ? 15.615 -16.585 28.096 1.00 48.06 88 ASN A C 1
ATOM 698 O O . ASN A 1 88 ? 15.934 -17.580 27.453 1.00 48.06 88 ASN A O 1
ATOM 702 N N . GLY A 1 89 ? 14.965 -15.558 27.540 1.00 43.62 89 GLY A N 1
ATOM 703 C CA . GLY A 1 89 ? 14.954 -15.280 26.099 1.00 43.62 89 GLY A CA 1
ATOM 704 C C . GLY A 1 89 ? 15.925 -14.131 25.851 1.00 43.62 89 GLY A C 1
ATOM 705 O O . GLY A 1 89 ? 15.854 -13.139 26.578 1.00 43.62 89 GLY A O 1
ATOM 706 N N . GLY A 1 90 ? 16.870 -14.324 24.931 1.00 45.69 90 GLY A N 1
ATOM 707 C CA . GLY A 1 90 ? 18.036 -13.467 24.727 1.00 45.69 90 GLY A CA 1
ATOM 708 C C . GLY A 1 90 ? 17.698 -11.986 24.568 1.00 45.69 90 GLY A C 1
ATOM 709 O O . GLY A 1 90 ? 16.640 -11.614 24.064 1.00 45.69 90 GLY A O 1
ATOM 710 N N . GLU A 1 91 ? 18.632 -11.144 25.000 1.00 52.31 91 GLU A N 1
ATOM 711 C CA . GLU A 1 91 ? 18.539 -9.680 24.957 1.00 52.31 91 GLU A CA 1
ATOM 712 C C . GLU A 1 91 ? 18.231 -9.150 23.538 1.00 52.31 91 GLU A C 1
ATOM 714 O O . GLU A 1 91 ? 17.633 -8.090 23.391 1.00 52.31 91 GLU A O 1
ATOM 719 N N . GLU A 1 92 ? 18.536 -9.925 22.494 1.00 50.84 92 GLU A N 1
ATOM 720 C CA . GLU A 1 92 ? 18.339 -9.567 21.084 1.00 50.84 92 GLU A CA 1
ATOM 721 C C . GLU A 1 92 ? 16.866 -9.598 20.616 1.00 50.84 92 GLU A C 1
ATOM 723 O O . GLU A 1 92 ? 16.454 -8.721 19.858 1.00 50.84 92 GLU A O 1
ATOM 728 N N . GLU A 1 93 ? 16.033 -10.537 21.089 1.00 47.25 93 GLU A N 1
ATOM 729 C CA . GLU A 1 93 ? 14.604 -10.597 20.707 1.00 47.25 93 GLU A CA 1
ATOM 730 C C . GLU A 1 93 ? 13.766 -9.539 21.438 1.00 47.25 93 GLU A C 1
ATOM 732 O O . GLU A 1 93 ? 12.827 -8.980 20.869 1.00 47.25 93 GLU A O 1
ATOM 737 N N . ARG A 1 94 ? 14.132 -9.213 22.684 1.00 47.00 94 ARG A N 1
ATOM 738 C CA . ARG A 1 94 ? 13.458 -8.165 23.467 1.00 47.00 94 ARG A CA 1
ATOM 739 C C . ARG A 1 94 ? 13.767 -6.770 22.934 1.00 47.00 94 ARG A C 1
ATOM 741 O O . ARG A 1 94 ? 12.851 -5.966 22.827 1.00 47.00 94 ARG A O 1
ATOM 748 N N . MET A 1 95 ? 15.010 -6.511 22.515 1.00 47.19 95 MET A N 1
ATOM 749 C CA . MET A 1 95 ? 15.378 -5.225 21.911 1.00 47.19 95 MET A CA 1
ATOM 750 C C . MET A 1 95 ? 14.633 -4.954 20.601 1.00 47.19 95 MET A C 1
ATOM 752 O O . MET A 1 95 ? 14.277 -3.809 20.332 1.00 47.19 95 MET A O 1
ATOM 756 N N . LEU A 1 96 ? 14.375 -5.980 19.783 1.00 47.44 96 LEU A N 1
ATOM 757 C CA . LEU A 1 96 ? 13.613 -5.795 18.549 1.00 47.44 96 LEU A CA 1
ATOM 758 C C . LEU A 1 96 ? 12.152 -5.436 18.847 1.00 47.44 96 LEU A C 1
ATOM 760 O O . LEU A 1 96 ? 11.661 -4.460 18.288 1.00 47.44 96 LEU A O 1
ATOM 764 N N . LEU A 1 97 ? 11.479 -6.150 19.757 1.00 45.31 97 LEU A N 1
ATOM 765 C CA . LEU A 1 97 ? 10.099 -5.821 20.136 1.00 45.31 97 LEU A CA 1
ATOM 766 C C . LEU A 1 97 ? 9.983 -4.466 20.851 1.00 45.31 97 LEU A C 1
ATOM 768 O O . LEU A 1 97 ? 9.114 -3.689 20.480 1.00 45.31 97 LEU A O 1
ATOM 772 N N . GLU A 1 98 ? 10.879 -4.129 21.783 1.00 50.34 98 GLU A N 1
ATOM 773 C CA . GLU A 1 98 ? 10.839 -2.849 22.516 1.00 50.34 98 GLU A CA 1
ATOM 774 C C . GLU A 1 98 ? 11.049 -1.627 21.602 1.00 50.34 98 GLU A C 1
ATOM 776 O O . GLU A 1 98 ? 10.421 -0.585 21.797 1.00 50.34 98 GLU A O 1
ATOM 781 N N . VAL A 1 99 ? 11.899 -1.735 20.571 1.00 52.72 99 VAL A N 1
ATOM 782 C CA . VAL A 1 99 ? 12.118 -0.643 19.602 1.00 52.72 99 VAL A CA 1
ATOM 783 C C . VAL A 1 99 ? 10.917 -0.456 18.670 1.00 52.72 99 VAL A C 1
ATOM 785 O O . VAL A 1 99 ? 10.659 0.671 18.232 1.00 52.72 99 VAL A O 1
ATOM 788 N N . PHE A 1 100 ? 10.191 -1.534 18.353 1.00 50.25 100 PHE A N 1
ATOM 789 C CA . PHE A 1 100 ? 8.944 -1.443 17.597 1.00 50.25 100 PHE A CA 1
ATOM 790 C C . PHE A 1 100 ? 7.796 -0.922 18.463 1.00 50.25 100 PHE A C 1
ATOM 792 O O . PHE A 1 100 ? 7.081 -0.057 17.972 1.00 50.25 100 PHE A O 1
ATOM 799 N N . ASP A 1 101 ? 7.672 -1.348 19.722 1.00 55.53 101 ASP A N 1
ATOM 800 C CA . ASP A 1 101 ? 6.573 -0.968 20.627 1.00 55.53 101 ASP A CA 1
ATOM 801 C C . ASP A 1 101 ? 6.494 0.550 20.830 1.00 55.53 101 ASP A C 1
ATOM 803 O O . ASP A 1 101 ? 5.483 1.172 20.521 1.00 55.53 101 ASP A O 1
ATOM 807 N N . VAL A 1 102 ? 7.604 1.190 21.219 1.00 56.12 102 VAL A N 1
ATOM 808 C CA . VAL A 1 102 ? 7.609 2.636 21.522 1.00 56.12 102 VAL A CA 1
ATOM 809 C C . VAL A 1 102 ? 7.292 3.484 20.282 1.00 56.12 102 VAL A C 1
ATOM 811 O O . VAL A 1 102 ? 6.628 4.516 20.375 1.00 56.12 102 VAL A O 1
ATOM 814 N N . LYS A 1 103 ? 7.748 3.053 19.097 1.00 61.59 103 LYS A N 1
ATOM 815 C CA . LYS A 1 103 ? 7.481 3.761 17.834 1.00 61.59 103 LYS A CA 1
ATOM 816 C C . LYS A 1 103 ? 6.086 3.477 17.288 1.00 61.59 103 LYS A C 1
ATOM 818 O O . LYS A 1 103 ? 5.517 4.357 16.640 1.00 61.59 103 LYS A O 1
ATOM 823 N N . LEU A 1 104 ? 5.554 2.272 17.504 1.00 61.53 104 LEU A N 1
ATOM 824 C CA . LEU A 1 104 ? 4.181 1.942 17.135 1.00 61.53 104 LEU A CA 1
ATOM 825 C C . LEU A 1 104 ? 3.207 2.731 17.998 1.00 61.53 104 LEU A C 1
ATOM 827 O O . LEU A 1 104 ? 2.277 3.300 17.446 1.00 61.53 104 LEU A O 1
ATOM 831 N N . ASP A 1 105 ? 3.453 2.824 19.302 1.00 65.62 105 ASP A N 1
ATOM 832 C CA . ASP A 1 105 ? 2.602 3.569 20.225 1.00 65.62 105 ASP A CA 1
ATOM 833 C C . ASP A 1 105 ? 2.561 5.058 19.871 1.00 65.62 105 ASP A C 1
ATOM 835 O O . ASP A 1 105 ? 1.480 5.626 19.730 1.00 65.62 105 ASP A O 1
ATOM 839 N N . GLU A 1 106 ? 3.714 5.690 19.614 1.00 69.12 106 GLU A N 1
ATOM 840 C CA . GLU A 1 106 ? 3.750 7.085 19.150 1.00 69.12 106 GLU A CA 1
ATOM 841 C C . GLU A 1 106 ? 2.998 7.255 17.818 1.00 69.12 106 GLU A C 1
ATOM 843 O O . GLU A 1 106 ? 2.265 8.224 17.611 1.00 69.12 106 GLU A O 1
ATOM 848 N N . PHE A 1 107 ? 3.144 6.300 16.899 1.00 69.94 107 PHE A N 1
ATOM 849 C CA . PHE A 1 107 ? 2.444 6.321 15.619 1.00 69.94 107 PHE A CA 1
ATOM 850 C C . PHE A 1 107 ? 0.929 6.135 15.771 1.00 69.94 107 PHE A C 1
ATOM 852 O O . PHE A 1 107 ? 0.165 6.833 15.104 1.00 69.94 107 PHE A O 1
ATOM 859 N N . LEU A 1 108 ? 0.492 5.236 16.654 1.00 71.25 108 LEU A N 1
ATOM 860 C CA . LEU A 1 108 ? -0.912 4.988 16.960 1.00 71.25 108 LEU A CA 1
ATOM 861 C C . LEU A 1 108 ? -1.545 6.214 17.613 1.00 71.25 108 LEU A C 1
ATOM 863 O O . LEU A 1 108 ? -2.587 6.651 17.136 1.00 71.25 108 LEU A O 1
ATOM 867 N N . VAL A 1 109 ? -0.883 6.840 18.591 1.00 74.94 109 VAL A N 1
ATOM 868 C CA . VAL A 1 109 ? -1.345 8.098 19.208 1.00 74.94 109 VAL A CA 1
ATOM 869 C C . VAL A 1 109 ? -1.546 9.181 18.143 1.00 74.94 109 VAL A C 1
ATOM 871 O O . VAL A 1 109 ? -2.598 9.813 18.083 1.00 74.94 109 VAL A O 1
ATOM 874 N N . ARG A 1 110 ? -0.595 9.334 17.212 1.00 76.38 110 ARG A N 1
ATOM 875 C CA . ARG A 1 110 ? -0.724 10.291 16.097 1.00 76.38 110 ARG A CA 1
ATOM 876 C C . ARG A 1 110 ? -1.827 9.929 15.101 1.00 76.38 110 ARG A C 1
ATOM 878 O O . ARG A 1 110 ? -2.357 10.816 14.429 1.00 76.38 110 ARG A O 1
ATOM 885 N N . ILE A 1 111 ? -2.148 8.644 14.944 1.00 79.44 111 ILE A N 1
ATOM 886 C CA . ILE A 1 111 ? -3.306 8.203 14.158 1.00 79.44 111 ILE A CA 1
ATOM 887 C C . ILE A 1 111 ? -4.601 8.543 14.891 1.00 79.44 111 ILE 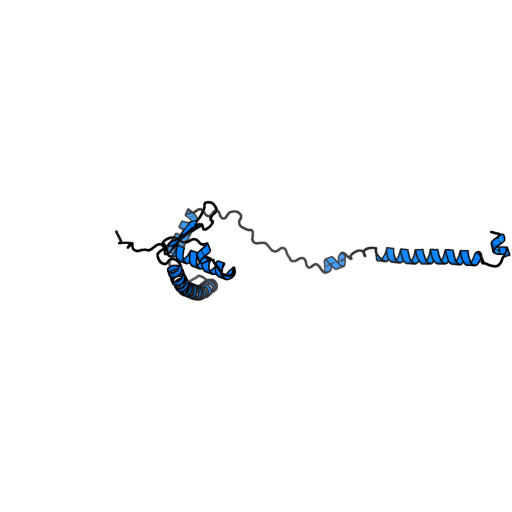A C 1
ATOM 889 O O . ILE A 1 111 ? -5.541 8.980 14.234 1.00 79.44 111 ILE A O 1
ATOM 893 N N . GLU A 1 112 ? -4.663 8.374 16.210 1.00 79.06 112 GLU A N 1
ATOM 894 C CA . GLU A 1 112 ? -5.860 8.672 16.997 1.00 79.06 112 GLU A CA 1
ATOM 895 C C . GLU A 1 112 ? -6.206 10.162 16.992 1.00 79.06 112 GLU A C 1
ATOM 897 O O . GLU A 1 112 ? -7.357 10.500 16.725 1.00 79.06 112 GLU A O 1
ATOM 902 N N . GLU A 1 113 ? -5.219 11.046 17.161 1.00 81.31 113 GLU A N 1
ATOM 903 C CA . GLU A 1 113 ? -5.419 12.500 17.045 1.00 81.31 113 GLU A CA 1
ATOM 904 C C . GLU A 1 113 ? -5.998 12.875 15.670 1.00 81.31 113 GLU A C 1
ATOM 906 O O . GLU A 1 113 ? -6.995 13.588 15.552 1.00 81.31 113 GLU A O 1
ATOM 911 N N . ARG A 1 114 ? -5.420 12.319 14.597 1.00 80.75 114 ARG A N 1
ATOM 912 C CA . ARG A 1 114 ? -5.904 12.537 13.223 1.00 80.75 114 ARG A CA 1
ATOM 913 C C . ARG A 1 114 ? -7.270 11.914 12.964 1.00 80.75 114 ARG A C 1
ATOM 915 O O . ARG A 1 114 ? -8.005 12.387 12.097 1.00 80.75 114 ARG A O 1
ATOM 922 N N . LEU A 1 115 ? -7.596 10.830 13.661 1.00 83.38 115 LEU A N 1
ATOM 923 C CA . LEU A 1 115 ? -8.891 10.177 13.567 1.00 83.38 115 LEU A CA 1
ATOM 924 C C . LEU A 1 115 ? -9.975 11.047 14.200 1.00 83.38 115 LEU A C 1
ATOM 926 O O . LEU A 1 115 ? -11.045 11.162 13.613 1.00 83.38 115 LEU A O 1
ATOM 930 N N . GLU A 1 116 ? -9.710 11.685 15.340 1.00 83.25 116 GLU A N 1
ATOM 931 C CA . GLU A 1 116 ? -10.654 12.620 15.965 1.00 83.25 116 GLU A CA 1
ATOM 932 C C . GLU A 1 116 ? -10.942 13.819 15.056 1.00 83.25 116 GLU A C 1
ATOM 934 O O . GLU A 1 116 ? -12.109 14.098 14.771 1.00 83.25 116 GLU A O 1
ATOM 939 N N . GLU A 1 117 ? -9.906 14.449 14.492 1.00 85.00 117 GLU A N 1
ATOM 940 C CA . GLU A 1 117 ? -10.068 15.532 13.508 1.00 85.00 117 GLU A CA 1
ATOM 941 C C . GLU A 1 117 ? -10.892 15.082 12.289 1.00 85.00 117 GLU A C 1
ATOM 943 O O . GLU A 1 117 ? -11.770 15.801 11.795 1.00 85.00 117 GLU A O 1
ATOM 948 N N . PHE A 1 118 ? -10.631 13.865 11.802 1.00 84.62 118 PHE A N 1
ATOM 949 C CA . PHE A 1 118 ? -11.367 13.285 10.685 1.00 84.62 118 PHE A CA 1
ATOM 950 C C . PHE A 1 118 ? -12.828 13.004 11.041 1.00 84.62 118 PHE A C 1
ATOM 952 O O . PHE A 1 118 ? -13.704 13.291 10.228 1.00 84.62 118 PHE A O 1
ATOM 959 N N . LEU A 1 119 ? -13.114 12.494 12.240 1.00 82.62 119 LEU A N 1
ATOM 960 C CA . LEU A 1 119 ? -14.472 12.227 12.713 1.00 82.62 119 LEU A CA 1
ATOM 961 C C . LEU A 1 119 ? -15.273 13.514 12.914 1.00 82.62 119 LEU A C 1
ATOM 963 O O . LEU A 1 119 ? -16.453 13.539 12.574 1.00 82.62 119 LEU A O 1
ATOM 967 N N . GLU A 1 120 ? -14.660 14.595 13.400 1.00 84.25 120 GLU A N 1
ATOM 968 C CA . GLU A 1 120 ? -15.316 15.906 13.460 1.00 84.25 120 GLU A CA 1
ATOM 969 C C . GLU A 1 120 ? -15.674 16.425 12.065 1.00 84.25 120 GLU A C 1
ATOM 971 O O . GLU A 1 120 ? -16.790 16.904 11.837 1.00 84.25 120 GLU A O 1
ATOM 976 N N . GLY A 1 121 ? -14.745 16.300 11.112 1.00 82.69 121 GLY A N 1
ATOM 977 C CA . GLY A 1 121 ? -14.988 16.630 9.709 1.00 82.69 121 GLY A CA 1
ATOM 978 C C . GLY A 1 121 ? -16.097 15.771 9.104 1.00 82.69 121 GLY A C 1
ATOM 979 O O . GLY A 1 121 ? -17.006 16.296 8.463 1.00 82.69 121 GLY A O 1
ATOM 980 N N . LEU A 1 122 ? -16.070 14.465 9.370 1.00 82.69 122 LEU A N 1
ATOM 981 C CA . LEU A 1 122 ? -17.075 13.518 8.908 1.00 82.69 122 LEU A CA 1
ATOM 982 C C . LEU A 1 122 ? -18.445 13.859 9.502 1.00 82.69 122 LEU A C 1
ATOM 984 O O . LEU A 1 122 ? -19.412 13.961 8.760 1.00 82.69 122 LEU A O 1
ATOM 988 N N . ARG A 1 123 ? -18.527 14.173 10.798 1.00 81.12 123 ARG A N 1
ATOM 989 C CA . ARG A 1 123 ? -19.766 14.597 11.466 1.00 81.12 123 ARG A CA 1
ATOM 990 C C . ARG A 1 123 ? -20.364 15.865 10.851 1.00 81.12 123 ARG A C 1
ATOM 992 O O . ARG A 1 123 ? -21.582 15.975 10.760 1.00 81.12 123 ARG A O 1
ATOM 999 N N . ARG A 1 124 ? -19.534 16.808 10.387 1.00 81.88 124 ARG A N 1
ATOM 1000 C CA . ARG A 1 124 ? -20.004 17.999 9.649 1.00 81.88 124 ARG A CA 1
ATOM 1001 C C . ARG A 1 124 ? -20.570 17.656 8.271 1.00 81.88 124 ARG A C 1
ATOM 1003 O O . ARG A 1 124 ? -21.511 18.313 7.841 1.00 81.88 124 ARG A O 1
ATOM 1010 N N . ILE A 1 125 ? -19.997 16.662 7.591 1.00 78.25 125 ILE A N 1
ATOM 1011 C CA . ILE A 1 125 ? -20.491 16.181 6.291 1.00 78.25 125 ILE A CA 1
ATOM 1012 C C . ILE A 1 125 ? -21.811 15.420 6.484 1.00 78.25 125 ILE A C 1
ATOM 1014 O O . ILE A 1 125 ? -22.751 15.655 5.728 1.00 78.25 125 ILE A O 1
ATOM 1018 N N . PHE A 1 126 ? -21.896 14.575 7.521 1.00 76.19 126 PHE A N 1
ATOM 1019 C CA . PHE A 1 126 ? -23.115 13.867 7.930 1.00 76.19 126 PHE A CA 1
ATOM 1020 C C . PHE A 1 126 ? -24.241 14.832 8.303 1.00 76.19 126 PHE A C 1
ATOM 1022 O O . PHE A 1 126 ? -25.340 14.702 7.763 1.00 76.19 126 PHE A O 1
ATOM 1029 N N . GLY A 1 127 ? -23.981 15.860 9.114 1.00 73.88 127 GLY A N 1
ATOM 1030 C CA . GLY A 1 127 ? -25.026 16.804 9.520 1.00 73.88 127 GLY A CA 1
ATOM 1031 C C . GLY A 1 127 ? -26.208 16.061 10.159 1.00 73.88 127 GLY A C 1
ATOM 1032 O O . GLY A 1 127 ? -26.018 15.397 11.173 1.00 73.88 127 GLY A O 1
ATOM 1033 N N . ASP A 1 128 ? -27.389 16.139 9.531 1.00 65.81 128 ASP A N 1
ATOM 1034 C CA . ASP A 1 128 ? -28.617 15.413 9.922 1.00 65.81 128 ASP A CA 1
ATOM 1035 C C . ASP A 1 128 ? -28.865 14.119 9.114 1.00 65.81 128 ASP A C 1
ATOM 1037 O O . ASP A 1 128 ? -29.878 13.443 9.299 1.00 65.81 128 ASP A O 1
ATOM 1041 N N . LYS A 1 129 ? -27.997 13.783 8.153 1.00 70.88 129 LYS A N 1
ATOM 1042 C CA . LYS A 1 129 ? -28.142 12.585 7.317 1.00 70.88 129 LYS A CA 1
ATOM 1043 C C . LYS A 1 129 ? -27.455 11.412 7.996 1.00 70.88 129 LYS A C 1
ATOM 1045 O O . LYS A 1 129 ? -26.284 11.507 8.323 1.00 70.88 129 LYS A O 1
ATOM 1050 N N . GLU A 1 130 ? -28.149 10.287 8.138 1.00 72.50 130 GLU A N 1
ATOM 1051 C CA . GLU A 1 130 ? -27.572 9.057 8.704 1.00 72.50 130 GLU A CA 1
ATOM 1052 C C . GLU A 1 130 ? -26.736 8.262 7.691 1.00 72.50 130 GLU A C 1
ATOM 1054 O O . GLU A 1 130 ? -25.936 7.419 8.088 1.00 72.50 130 GLU A O 1
ATOM 1059 N N . ILE A 1 131 ? -26.913 8.509 6.388 1.00 79.19 131 ILE A N 1
ATOM 1060 C CA . ILE A 1 131 ? -26.268 7.768 5.296 1.00 79.19 131 ILE A CA 1
ATOM 1061 C C . ILE A 1 131 ? -25.762 8.757 4.244 1.00 79.19 131 ILE A C 1
ATOM 1063 O O . ILE A 1 131 ? -26.509 9.642 3.816 1.00 79.19 131 ILE A O 1
ATOM 1067 N N . ILE A 1 132 ? -24.509 8.592 3.815 1.00 81.56 132 ILE A N 1
ATOM 1068 C CA . ILE A 1 132 ? -23.872 9.400 2.768 1.00 81.56 132 ILE A CA 1
ATOM 1069 C C . ILE A 1 132 ? -23.184 8.518 1.728 1.00 81.56 132 ILE A C 1
ATOM 1071 O O . ILE A 1 132 ? -22.645 7.451 2.036 1.00 81.56 132 ILE A O 1
ATOM 1075 N N . ASP A 1 133 ? -23.173 9.011 0.491 1.00 81.56 133 ASP A N 1
ATOM 1076 C CA . ASP A 1 133 ? -22.403 8.447 -0.604 1.00 81.56 133 ASP A CA 1
ATOM 1077 C C . ASP A 1 133 ? -20.888 8.631 -0.381 1.00 81.56 133 ASP A C 1
ATOM 1079 O O . ASP A 1 133 ? -20.414 9.742 -0.127 1.00 81.56 133 ASP A O 1
ATOM 1083 N N . PRO A 1 134 ? -20.060 7.593 -0.590 1.00 79.62 134 PRO A N 1
ATOM 1084 C CA . PRO A 1 134 ? -18.608 7.675 -0.416 1.00 79.6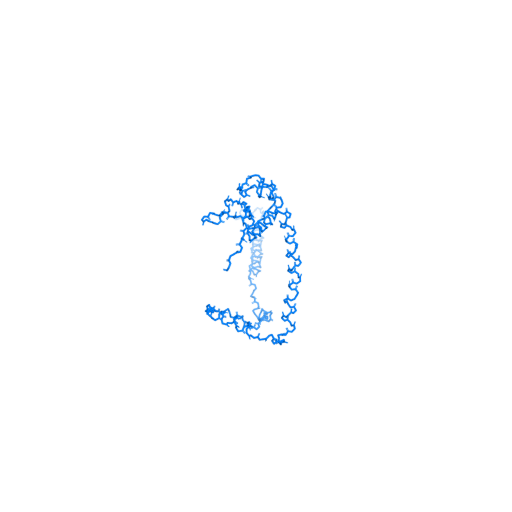2 134 PRO A CA 1
ATOM 1085 C C . PRO A 1 134 ? -17.971 8.772 -1.273 1.00 79.62 134 PRO A C 1
ATOM 1087 O O . PRO A 1 134 ? -16.946 9.349 -0.914 1.00 79.62 134 PRO A O 1
ATOM 1090 N N . ARG A 1 135 ? -18.597 9.091 -2.411 1.00 81.38 135 ARG A N 1
ATOM 1091 C CA . ARG A 1 135 ? -18.165 10.152 -3.326 1.00 81.38 135 ARG A CA 1
ATOM 1092 C C . ARG A 1 135 ? -18.082 11.512 -2.643 1.00 81.38 135 ARG A C 1
ATOM 1094 O O . ARG A 1 135 ? -17.170 12.263 -2.967 1.00 81.38 135 ARG A O 1
ATOM 1101 N N . ASP A 1 136 ? -18.958 11.801 -1.686 1.00 80.69 136 ASP A N 1
ATOM 1102 C CA . ASP A 1 136 ? -18.947 13.075 -0.966 1.00 80.69 136 ASP A CA 1
ATOM 1103 C C . ASP A 1 136 ? -17.726 13.175 -0.037 1.00 80.69 136 ASP A C 1
ATOM 1105 O O . ASP A 1 136 ? -17.106 14.234 0.063 1.00 80.69 136 ASP A O 1
ATOM 1109 N N . ILE A 1 137 ? -17.294 12.049 0.542 1.00 80.06 137 ILE A N 1
ATOM 1110 C CA . ILE A 1 137 ? -16.120 11.942 1.429 1.00 80.06 137 ILE A CA 1
ATOM 1111 C C . ILE A 1 137 ? -14.803 12.068 0.639 1.00 80.06 137 ILE A C 1
ATOM 1113 O O . ILE A 1 137 ? -13.821 12.650 1.119 1.00 80.06 137 ILE A O 1
ATOM 1117 N N . PHE A 1 138 ? -14.779 11.541 -0.587 1.00 82.56 138 PHE A N 1
ATOM 1118 C CA . PHE A 1 138 ? -13.605 11.542 -1.470 1.00 82.56 138 PHE A CA 1
ATOM 1119 C C . PHE A 1 138 ? -13.634 12.641 -2.545 1.00 82.56 138 PHE A C 1
ATOM 1121 O O . PHE A 1 138 ? -12.771 12.670 -3.423 1.00 82.56 138 PHE A O 1
ATOM 1128 N N . SER A 1 139 ? -14.596 13.565 -2.496 1.00 78.81 139 SER A N 1
ATOM 1129 C CA . SER A 1 139 ? -14.697 14.647 -3.477 1.00 78.81 139 SER A CA 1
ATOM 1130 C C . SER A 1 139 ? -13.571 15.678 -3.304 1.00 78.81 139 SER A C 1
ATOM 1132 O O . SER A 1 139 ? -13.242 16.099 -2.194 1.00 78.81 139 SER A O 1
ATOM 1134 N N . GLY A 1 140 ? -12.947 16.085 -4.417 1.00 78.06 140 GLY A N 1
ATOM 1135 C CA . GLY A 1 140 ? -11.980 17.192 -4.446 1.00 78.06 140 GLY A CA 1
ATOM 1136 C C . GLY A 1 140 ? -10.615 16.917 -3.802 1.00 78.06 140 GLY A C 1
ATOM 1137 O O . GLY A 1 140 ? -9.867 17.864 -3.565 1.00 78.06 140 GLY A O 1
ATOM 1138 N N . VAL A 1 141 ? -10.279 15.655 -3.520 1.00 83.19 141 VAL A N 1
ATOM 1139 C CA . VAL A 1 141 ? -9.003 15.264 -2.904 1.00 83.19 141 VAL A CA 1
ATOM 1140 C C . VAL A 1 141 ? -8.076 14.508 -3.846 1.00 83.19 141 VAL A C 1
ATOM 1142 O O . VAL A 1 141 ? -8.511 13.751 -4.710 1.00 83.19 141 VAL A O 1
ATOM 1145 N N . ASP A 1 142 ? -6.773 14.708 -3.642 1.00 88.00 142 ASP A N 1
ATOM 1146 C CA . ASP A 1 142 ? -5.722 13.965 -4.333 1.00 88.00 142 ASP A CA 1
ATOM 1147 C C . ASP A 1 142 ? -5.715 12.478 -3.931 1.00 88.00 142 ASP A C 1
ATOM 1149 O O . ASP A 1 142 ? -6.185 12.106 -2.855 1.00 88.00 142 ASP A O 1
ATOM 1153 N N . ARG A 1 143 ? -5.139 11.609 -4.772 1.00 85.38 143 ARG A N 1
ATOM 1154 C CA . ARG A 1 143 ? -5.118 10.150 -4.566 1.00 85.38 143 ARG A CA 1
ATOM 1155 C C . ARG A 1 143 ? -4.469 9.749 -3.239 1.00 85.38 143 ARG A C 1
ATOM 1157 O O . ARG A 1 143 ? -4.929 8.804 -2.598 1.00 85.38 143 ARG A O 1
ATOM 1164 N N . LEU A 1 144 ? -3.417 10.456 -2.825 1.00 83.81 144 LEU A N 1
ATOM 1165 C CA . LEU A 1 144 ? -2.747 10.198 -1.549 1.00 83.81 144 LEU A CA 1
ATOM 1166 C C . LEU A 1 144 ? -3.651 10.547 -0.359 1.00 83.81 144 LEU A C 1
ATOM 1168 O O . LEU A 1 144 ? -3.701 9.815 0.630 1.00 83.81 144 LEU A O 1
ATOM 1172 N N . GLU A 1 145 ? -4.390 11.647 -0.471 1.00 84.25 145 GLU A N 1
ATOM 1173 C CA . GLU A 1 145 ? -5.331 12.087 0.555 1.00 84.25 145 GLU A CA 1
ATOM 1174 C C . GLU A 1 145 ? -6.562 11.178 0.606 1.00 84.25 145 GLU A C 1
ATOM 1176 O O . GLU A 1 145 ? -7.026 10.826 1.687 1.00 84.25 145 GLU A O 1
ATOM 1181 N N . ALA A 1 146 ? -7.042 10.717 -0.551 1.00 84.25 146 ALA A N 1
ATOM 1182 C CA . ALA A 1 146 ? -8.114 9.735 -0.644 1.00 84.25 146 ALA A CA 1
ATOM 1183 C C . ALA A 1 146 ? -7.728 8.417 0.046 1.00 84.25 146 ALA A C 1
ATOM 1185 O O . ALA A 1 146 ? -8.506 7.896 0.842 1.00 84.25 146 ALA A O 1
ATOM 1186 N N . ALA A 1 147 ? -6.506 7.919 -0.174 1.00 83.69 147 ALA A N 1
ATOM 1187 C CA . ALA A 1 147 ? -6.002 6.734 0.520 1.00 83.69 147 ALA A CA 1
ATOM 1188 C C . ALA A 1 147 ? -5.919 6.947 2.042 1.00 83.69 147 ALA A C 1
ATOM 1190 O O . ALA A 1 147 ? -6.322 6.077 2.811 1.00 83.69 147 ALA A O 1
ATOM 1191 N N . ARG A 1 148 ? -5.456 8.122 2.492 1.00 84.69 148 ARG A N 1
ATOM 1192 C CA . ARG A 1 148 ? -5.398 8.456 3.923 1.00 84.69 148 ARG A CA 1
ATOM 1193 C C . ARG A 1 148 ? -6.787 8.504 4.559 1.00 84.69 148 ARG A C 1
ATOM 1195 O O . ARG A 1 148 ? -6.989 7.897 5.606 1.00 84.69 148 ARG A O 1
ATOM 1202 N N . ARG A 1 149 ? -7.744 9.180 3.916 1.00 86.19 149 ARG A N 1
ATOM 1203 C CA . ARG A 1 149 ? -9.145 9.235 4.363 1.00 86.19 149 ARG A CA 1
ATOM 1204 C C . ARG A 1 149 ? -9.780 7.852 4.399 1.00 86.19 149 ARG A C 1
ATOM 1206 O O . ARG A 1 149 ? -10.515 7.560 5.330 1.00 86.19 149 ARG A O 1
ATOM 1213 N N . PHE A 1 150 ? -9.465 6.995 3.431 1.00 86.75 150 PHE A N 1
ATOM 1214 C CA . PHE A 1 150 ? -9.964 5.623 3.406 1.00 86.75 150 PHE A CA 1
ATOM 1215 C C . PHE A 1 150 ? -9.431 4.800 4.586 1.00 86.75 150 PHE A C 1
ATOM 1217 O O . PHE A 1 150 ? -10.207 4.139 5.266 1.00 86.75 150 PHE A O 1
ATOM 1224 N N . ILE A 1 151 ? -8.135 4.900 4.899 1.00 86.88 151 ILE A N 1
ATOM 1225 C CA . ILE A 1 151 ? -7.552 4.231 6.073 1.00 86.88 151 ILE A CA 1
ATOM 1226 C C . ILE A 1 151 ? -8.211 4.730 7.369 1.00 86.88 151 ILE A C 1
ATOM 1228 O O . ILE A 1 151 ? -8.597 3.923 8.210 1.00 86.88 151 ILE A O 1
ATOM 1232 N N . LEU A 1 152 ? -8.393 6.045 7.523 1.00 86.50 152 LEU A N 1
ATOM 1233 C CA . LEU A 1 152 ? -9.073 6.618 8.693 1.00 86.50 152 LEU A CA 1
ATOM 1234 C C . LEU A 1 152 ? -10.543 6.185 8.782 1.00 86.50 152 LEU A C 1
ATOM 1236 O O . LEU A 1 152 ? -11.042 5.932 9.875 1.00 86.50 152 LEU A O 1
ATOM 1240 N N . LEU A 1 153 ? -11.220 6.036 7.644 1.00 87.44 153 LEU A N 1
ATOM 1241 C CA . LEU A 1 153 ? -12.586 5.528 7.574 1.00 87.44 153 LEU A CA 1
ATOM 1242 C C . LEU A 1 153 ? -12.678 4.068 8.048 1.00 87.44 153 LEU A C 1
ATOM 1244 O O . LEU A 1 153 ? -13.602 3.727 8.783 1.00 87.44 153 LEU A O 1
ATOM 1248 N N . LEU A 1 154 ? -11.700 3.224 7.706 1.00 86.56 154 LEU A N 1
ATOM 1249 C CA . LEU A 1 154 ? -11.616 1.856 8.228 1.00 86.56 154 LEU A CA 1
ATOM 1250 C C . LEU A 1 154 ? -11.401 1.839 9.745 1.00 86.56 154 LEU A C 1
ATOM 1252 O O . LEU A 1 154 ? -12.035 1.053 10.443 1.00 86.56 154 LEU A O 1
ATOM 1256 N N . PHE A 1 155 ? -10.560 2.730 10.276 1.00 85.88 155 PHE A N 1
ATOM 1257 C CA . PHE A 1 155 ? -10.396 2.870 11.726 1.00 85.88 155 PHE A CA 1
ATOM 1258 C C . PHE A 1 155 ? -11.675 3.362 12.413 1.00 85.88 155 PHE A C 1
ATOM 1260 O O . PHE A 1 155 ? -12.026 2.863 13.482 1.00 85.88 155 PHE A O 1
ATOM 1267 N N . ALA A 1 156 ? -12.409 4.290 11.795 1.00 85.75 156 ALA A N 1
ATOM 1268 C CA . ALA A 1 156 ? -13.712 4.732 12.288 1.00 85.75 156 ALA A CA 1
ATOM 1269 C C . ALA A 1 156 ? -14.735 3.583 12.318 1.00 85.75 156 ALA A C 1
ATOM 1271 O O . ALA A 1 156 ? -15.493 3.457 13.285 1.00 8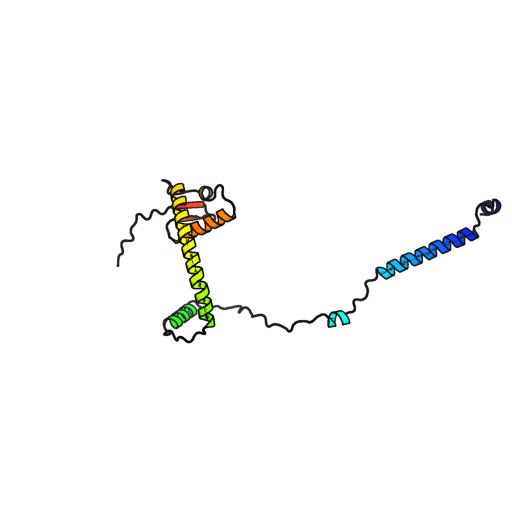5.75 156 ALA A O 1
ATOM 1272 N N . ALA A 1 157 ? -14.715 2.718 11.300 1.00 86.50 157 ALA A N 1
ATOM 1273 C CA . ALA A 1 157 ? -15.547 1.523 11.250 1.00 86.50 157 ALA A CA 1
ATOM 1274 C C . ALA A 1 157 ? -15.138 0.482 12.300 1.00 86.50 157 ALA A C 1
ATOM 1276 O O . ALA A 1 157 ? -15.991 -0.054 13.003 1.00 86.50 157 ALA A O 1
ATOM 1277 N N . ALA A 1 158 ? -13.835 0.270 12.497 1.00 82.38 158 ALA A N 1
ATOM 1278 C CA . ALA A 1 158 ? -13.311 -0.610 13.539 1.00 82.38 158 ALA A CA 1
ATOM 1279 C C . ALA A 1 158 ? -13.672 -0.125 14.958 1.00 82.38 158 ALA A C 1
ATOM 1281 O O . ALA A 1 158 ? -13.966 -0.943 15.827 1.00 82.38 158 ALA A O 1
ATOM 1282 N N . LYS A 1 159 ? -13.717 1.198 15.193 1.00 81.88 159 LYS A N 1
ATOM 1283 C CA . LYS A 1 159 ? -14.224 1.792 16.448 1.00 81.88 159 LYS A CA 1
ATOM 1284 C C . LYS A 1 159 ? -15.757 1.716 16.580 1.00 81.88 159 LYS A C 1
ATOM 1286 O O . LYS A 1 159 ? -16.289 2.022 17.645 1.00 81.88 159 LYS A O 1
ATOM 1291 N N . GLY A 1 160 ? -16.473 1.303 15.531 1.00 80.81 160 GLY A N 1
ATOM 1292 C CA . GLY A 1 160 ? -17.930 1.152 15.518 1.00 80.81 160 GLY A CA 1
ATOM 1293 C C . GLY A 1 160 ? -18.710 2.465 15.415 1.00 80.81 160 GLY A C 1
ATOM 1294 O O . GLY A 1 160 ? -19.914 2.466 15.662 1.00 80.81 160 GLY A O 1
ATOM 1295 N N . VAL A 1 161 ? -18.042 3.571 15.071 1.00 83.56 161 VAL A N 1
ATOM 1296 C CA . VAL A 1 161 ? -18.667 4.897 14.886 1.00 83.56 161 VAL A CA 1
ATOM 1297 C C . VAL A 1 161 ? -19.395 4.973 13.542 1.00 83.56 161 VAL A C 1
ATOM 1299 O O . VAL A 1 161 ? -20.377 5.693 13.384 1.00 83.56 161 VAL A O 1
ATOM 1302 N N . VAL A 1 162 ? -18.909 4.214 12.562 1.00 85.00 162 VAL A N 1
ATOM 1303 C CA . VAL A 1 162 ? -19.379 4.238 11.180 1.00 85.00 162 VAL A CA 1
ATOM 1304 C C . VAL A 1 162 ? -19.560 2.805 10.687 1.00 85.00 162 VAL A C 1
ATOM 1306 O O . VAL A 1 162 ? -18.775 1.925 11.020 1.00 85.00 162 VAL A O 1
ATOM 1309 N N . GLU A 1 163 ? -20.588 2.562 9.889 1.00 85.88 163 GLU A N 1
ATOM 1310 C CA . GLU A 1 163 ? -20.850 1.288 9.228 1.00 85.88 163 GLU A CA 1
ATOM 1311 C C . GLU A 1 163 ? -20.633 1.459 7.718 1.00 85.88 163 GLU A C 1
ATOM 1313 O O . GLU A 1 163 ? -21.144 2.397 7.100 1.00 85.88 163 GLU A O 1
ATOM 1318 N N . LEU A 1 164 ? -19.823 0.577 7.132 1.00 86.31 164 LEU A N 1
ATOM 1319 C CA . LEU A 1 164 ? -19.513 0.579 5.705 1.00 86.31 164 LEU A CA 1
ATOM 1320 C C . LEU A 1 164 ? -20.413 -0.435 5.008 1.00 86.31 164 LEU A C 1
ATOM 1322 O O . LEU A 1 164 ? -20.421 -1.609 5.366 1.00 86.31 164 LEU A O 1
ATOM 1326 N N . ILE A 1 165 ? -21.181 0.032 4.027 1.00 84.88 165 ILE A N 1
ATOM 1327 C CA . ILE A 1 165 ? -22.072 -0.804 3.225 1.00 84.88 165 ILE A CA 1
ATOM 1328 C C . ILE A 1 165 ? -21.362 -1.096 1.907 1.00 84.88 165 ILE A C 1
ATOM 1330 O O . ILE A 1 165 ? -21.068 -0.178 1.134 1.00 84.88 165 ILE A O 1
ATOM 1334 N N . GLU A 1 166 ? -21.087 -2.372 1.666 1.00 88.00 166 GLU A N 1
ATOM 1335 C CA . GLU A 1 166 ? -20.386 -2.873 0.485 1.00 88.00 166 GLU A CA 1
ATOM 1336 C C . GLU A 1 166 ? -21.323 -3.683 -0.423 1.00 88.00 166 GLU A C 1
ATOM 1338 O O . GLU A 1 166 ? -22.310 -4.251 0.043 1.00 88.00 166 GLU A O 1
ATOM 1343 N N . ASP A 1 167 ? -21.009 -3.718 -1.720 1.00 84.56 167 ASP A N 1
ATOM 1344 C CA . ASP A 1 167 ? -21.656 -4.596 -2.708 1.00 84.56 167 ASP A CA 1
ATOM 1345 C C . ASP A 1 167 ? -21.087 -6.027 -2.673 1.00 84.56 167 ASP A C 1
ATOM 1347 O O . ASP A 1 167 ? -20.038 -6.270 -2.074 1.00 84.56 167 ASP A O 1
ATOM 1351 N N . ASP A 1 168 ? -21.682 -6.937 -3.446 1.00 77.94 168 ASP A N 1
ATOM 1352 C CA . ASP A 1 168 ? -21.187 -8.301 -3.696 1.00 77.94 168 ASP A CA 1
ATOM 1353 C C . ASP A 1 168 ? -19.750 -8.330 -4.270 1.00 77.94 168 ASP A C 1
ATOM 1355 O O . ASP A 1 168 ? -19.040 -9.329 -4.161 1.00 77.94 168 ASP A O 1
ATOM 1359 N N . GLU A 1 169 ? -19.290 -7.222 -4.864 1.00 82.00 169 GLU A N 1
ATOM 1360 C CA . GLU A 1 169 ? -17.921 -7.035 -5.364 1.00 82.00 169 GLU A CA 1
ATOM 1361 C C . GLU A 1 169 ? -16.993 -6.265 -4.396 1.00 82.00 169 GLU A C 1
ATOM 1363 O O . GLU A 1 169 ? -15.952 -5.754 -4.820 1.00 82.00 169 GLU A O 1
ATOM 1368 N N . HIS A 1 170 ? -17.357 -6.124 -3.115 1.00 74.75 170 HIS A N 1
ATOM 1369 C CA . HIS A 1 170 ? -16.607 -5.357 -2.101 1.00 74.75 170 HIS A CA 1
ATOM 1370 C C . HIS A 1 170 ? -16.380 -3.881 -2.464 1.00 74.75 170 HIS A C 1
ATOM 1372 O O . HIS A 1 170 ? -15.405 -3.241 -2.059 1.00 74.75 170 HIS A O 1
ATOM 1378 N N . ARG A 1 171 ? -17.277 -3.308 -3.272 1.00 77.62 171 ARG A N 1
ATOM 1379 C CA . ARG A 1 171 ? -17.251 -1.880 -3.598 1.00 77.62 171 ARG A CA 1
ATOM 1380 C C . ARG A 1 171 ? -18.010 -1.128 -2.520 1.00 77.62 171 ARG A C 1
ATOM 1382 O O . ARG A 1 171 ? -19.156 -1.461 -2.249 1.00 77.62 171 ARG A O 1
ATOM 1389 N N . LEU A 1 172 ? -17.398 -0.098 -1.941 1.00 78.69 172 LEU A N 1
ATOM 1390 C CA . LEU A 1 172 ? -18.064 0.756 -0.961 1.00 78.69 172 LEU A CA 1
ATOM 1391 C C . LEU A 1 172 ? -19.219 1.515 -1.640 1.00 78.69 172 LEU A C 1
ATOM 1393 O O . LEU A 1 172 ? -18.977 2.346 -2.519 1.00 78.69 172 LEU A O 1
ATOM 1397 N N . ILE A 1 173 ? -20.456 1.212 -1.243 1.00 78.31 173 ILE A N 1
ATOM 1398 C CA . ILE A 1 173 ? -21.684 1.806 -1.790 1.00 78.31 173 ILE A CA 1
ATOM 1399 C C . ILE A 1 173 ? -22.123 2.990 -0.939 1.00 78.31 173 ILE A C 1
ATOM 1401 O O . ILE A 1 173 ? -22.455 4.040 -1.479 1.00 78.31 173 ILE A O 1
ATOM 1405 N N . ALA A 1 174 ? -22.135 2.827 0.383 1.00 80.19 174 ALA A N 1
ATOM 1406 C CA . ALA A 1 174 ? -22.643 3.834 1.302 1.00 80.19 174 ALA A CA 1
ATOM 1407 C C . ALA A 1 174 ? -21.914 3.776 2.642 1.00 80.19 174 ALA A C 1
ATOM 1409 O O . ALA A 1 174 ? -21.407 2.735 3.062 1.00 80.19 174 ALA A O 1
ATOM 1410 N N . VAL A 1 175 ? -21.871 4.920 3.311 1.00 83.25 175 VAL A N 1
ATOM 1411 C CA . VAL A 1 175 ? -21.305 5.065 4.647 1.00 83.25 175 VAL A CA 1
ATOM 1412 C C . VAL A 1 175 ? -22.432 5.511 5.565 1.00 83.25 175 VAL A C 1
ATOM 1414 O O . VAL A 1 175 ? -23.056 6.544 5.319 1.00 83.25 175 VAL A O 1
ATOM 1417 N N . LYS A 1 176 ? -22.713 4.727 6.603 1.00 84.62 176 LYS A N 1
ATOM 1418 C CA . LYS A 1 176 ? -23.757 5.015 7.585 1.00 84.62 176 LYS A CA 1
ATOM 1419 C C . LYS A 1 176 ? -23.128 5.431 8.908 1.00 84.62 176 LYS A C 1
ATOM 1421 O O . LYS A 1 176 ? -22.205 4.783 9.391 1.00 84.62 176 LYS A O 1
ATOM 1426 N N . TRP A 1 177 ? -23.636 6.495 9.514 1.00 83.69 177 TRP A N 1
ATOM 1427 C CA . TRP A 1 177 ? -23.225 6.892 10.854 1.00 83.69 177 TRP A CA 1
ATOM 1428 C C . TRP A 1 177 ? -23.954 6.041 11.889 1.00 83.69 177 TRP A C 1
ATOM 1430 O O . TRP A 1 177 ? -25.180 5.928 11.858 1.00 83.69 177 TRP A O 1
ATOM 1440 N N . ASN A 1 178 ? -23.207 5.439 12.808 1.00 79.19 178 ASN A N 1
ATOM 1441 C CA . ASN A 1 178 ? -23.784 4.690 13.909 1.00 79.19 178 ASN A CA 1
ATOM 1442 C C . ASN A 1 178 ? -23.862 5.621 15.121 1.00 79.19 178 ASN A C 1
ATOM 1444 O O . ASN A 1 178 ? -22.902 5.762 15.882 1.00 79.19 178 ASN A O 1
ATOM 1448 N N . ASP A 1 179 ? -24.996 6.306 15.280 1.00 60.66 179 ASP A N 1
ATOM 1449 C CA . ASP A 1 179 ? -25.241 7.069 16.497 1.00 60.66 179 ASP A CA 1
ATOM 1450 C C . ASP A 1 179 ? -25.462 6.078 17.638 1.00 60.66 179 ASP A C 1
ATOM 1452 O O . ASP A 1 179 ? -26.536 5.504 17.810 1.00 60.66 179 ASP A O 1
ATOM 1456 N N . ARG A 1 180 ? -24.411 5.819 18.415 1.00 53.47 180 ARG A N 1
ATOM 1457 C CA . ARG A 1 180 ? -24.507 4.959 19.591 1.00 53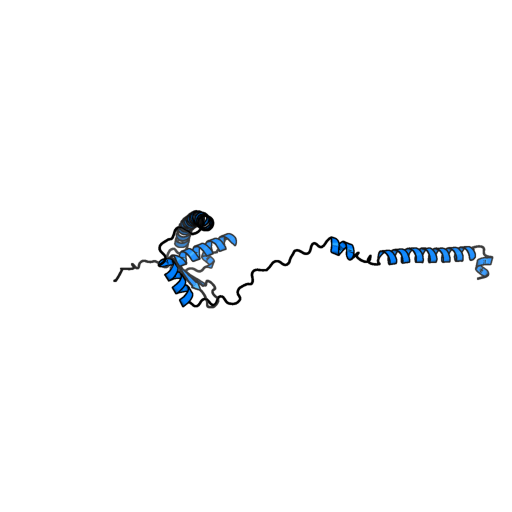.47 180 ARG A CA 1
ATOM 1458 C C . ARG A 1 180 ? -25.166 5.724 20.742 1.00 53.47 180 ARG A C 1
ATOM 1460 O O . ARG A 1 180 ? -24.589 5.876 21.813 1.00 53.47 180 ARG A O 1
ATOM 1467 N N . SER A 1 181 ? -26.415 6.136 20.548 1.00 42.34 181 SER A N 1
ATOM 1468 C CA . SER A 1 181 ? -27.389 6.394 21.608 1.00 42.34 181 SER A CA 1
ATOM 1469 C C . SER A 1 181 ? -28.080 5.074 21.984 1.00 42.34 181 SER A C 1
ATOM 1471 O O . SER A 1 181 ? -29.283 4.880 21.865 1.00 42.34 181 SER A O 1
ATOM 1473 N N . GLY A 1 182 ? -27.282 4.109 22.443 1.00 36.03 182 GLY A N 1
ATOM 1474 C CA . GLY A 1 182 ? -27.753 2.782 22.825 1.00 36.03 182 GLY A CA 1
ATOM 1475 C C . GLY A 1 182 ? -26.772 2.152 23.792 1.00 36.03 182 GLY A C 1
ATOM 1476 O O . GLY A 1 182 ? -25.852 1.443 23.385 1.00 36.03 182 GLY A O 1
ATOM 1477 N N . GLY A 1 183 ? -26.933 2.483 25.073 1.00 33.69 183 GLY A N 1
ATOM 1478 C CA . GLY A 1 183 ? -26.106 1.967 26.150 1.00 33.69 183 GLY A CA 1
ATOM 1479 C C . GLY A 1 183 ? -26.061 0.443 26.132 1.00 33.69 183 GLY A C 1
ATOM 1480 O O . GLY A 1 183 ? -27.093 -0.221 26.220 1.00 33.69 183 GLY A O 1
ATOM 1481 N N . ALA A 1 184 ? -24.849 -0.104 26.095 1.00 33.22 184 ALA A N 1
ATOM 1482 C CA . ALA A 1 184 ? -24.597 -1.440 26.603 1.00 33.22 184 ALA A CA 1
ATOM 1483 C C . ALA A 1 184 ? -24.771 -1.380 28.127 1.00 33.22 184 ALA A C 1
ATOM 1485 O O . ALA A 1 184 ? -23.827 -1.173 28.888 1.00 33.22 184 ALA A O 1
ATOM 1486 N N . LYS A 1 185 ? -26.030 -1.476 28.556 1.00 35.34 185 LYS A N 1
ATOM 1487 C CA . LYS A 1 185 ? -26.397 -1.882 29.903 1.00 35.34 185 LYS A CA 1
ATOM 1488 C C . LYS A 1 185 ? -25.839 -3.294 30.058 1.00 35.34 185 LYS A C 1
ATOM 1490 O O . LYS A 1 185 ? -26.210 -4.186 29.302 1.00 35.34 185 LYS A O 1
ATOM 1495 N N . GLY A 1 186 ? -24.870 -3.446 30.955 1.00 39.53 186 GLY A N 1
ATOM 1496 C CA . GLY A 1 186 ? -24.352 -4.756 31.311 1.00 39.53 186 GLY A CA 1
ATOM 1497 C C . GLY A 1 186 ? -25.475 -5.620 31.859 1.00 39.53 186 GLY A C 1
ATOM 1498 O O . GLY A 1 186 ? -26.277 -5.134 32.650 1.00 39.53 186 GLY A O 1
ATOM 1499 N N . GLU A 1 187 ? -25.499 -6.882 31.458 1.00 35.72 187 GLU A N 1
ATOM 1500 C CA . GLU A 1 187 ? -26.272 -7.927 32.114 1.00 35.72 187 GLU A CA 1
ATOM 1501 C C . GLU A 1 187 ? -25.435 -9.215 32.103 1.00 35.72 187 GLU A C 1
ATOM 1503 O O . GLU A 1 187 ? -25.202 -9.799 31.050 1.00 35.72 187 GLU A O 1
ATOM 1508 N N . ASN A 1 188 ? -24.959 -9.529 33.318 1.00 36.12 188 ASN A N 1
ATOM 1509 C CA . ASN A 1 188 ? -24.597 -10.810 33.947 1.00 36.12 188 ASN A CA 1
ATOM 1510 C C . ASN A 1 188 ? -23.750 -11.853 33.209 1.00 36.12 188 ASN A C 1
ATOM 1512 O O . ASN A 1 188 ? -24.257 -12.518 32.282 1.00 36.12 188 ASN A O 1
#

pLDDT: mean 73.29, std 14.83, range [33.22, 97.19]

Secondary structure (DSSP, 8-state):
-HHHHTTTS--HHHHHHHHHHHHHHHHHHHHHHHHHHSPPPP-HHHHHHH--PPPPP------TT----HHHHHHHHHHHHTS---S-S-HHHHHHHHHHHHHHHHHHHHHHHHHHHHHHHHHHHHTT-SEE-HHHHSTT--HHHHHHHHHHHHHHHHTTSEEEEE-TT--EEEEEE----S------

Radius of gyration: 42.1 Å; chains: 1; bounding box: 75×46×119 Å

Sequence (188 aa):
MEELERKNLLDLNSCGVAAYSAATIHRMKTELLLKADKPKPVDREKIRELMIVPPPVDLPCMPEFMITTINELVQALRSIFMKPEKKNGGEEERMLLEVFDVKLDEFLVRIEERLEEFLEGLRRIFGDKEIIDPRDIFSGVDRLEAARRFILLLFAAAKGVVELIEDDEHRLIAVKWNDRSGGAKGE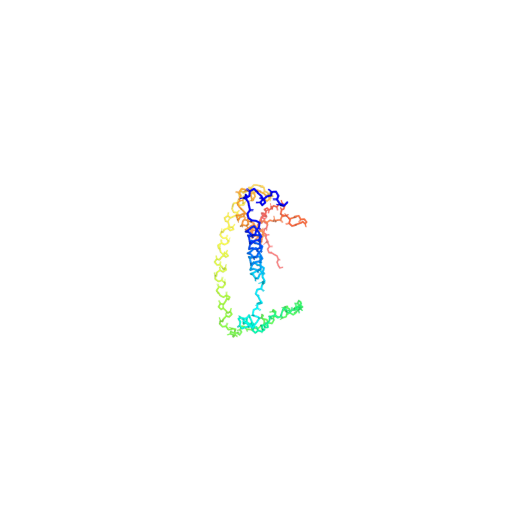N

Foldseek 3Di:
DVVVVVVVPDDVVVVVVVVVVVVVVVVVVVVVVVVVPPPDPDPVVVVVVVDPDDDDDPDPPPPPDPPCDPVNVVVVVVVVVPPDPPVPDDPVVVVVVVVCVVVVVVVVVVLVVVLVVLVVVVCVVCPVPQKDFVCSVQPPDDPVVNVSSVVSLVVCVVVVQKDFDADPVRHGGMIGGDPPPDDPPDDD